Protein AF-A0A0F8WQ75-F1 (afdb_monomer)

Radius of gyration: 27.48 Å; Cα contacts (8 Å, |Δi|>4): 499; chains: 1; bounding box: 71×47×90 Å

pLDDT: mean 86.07, std 11.96, range [38.03, 98.44]

Secondary structure (DSSP, 8-state):
---EEE---HHHHHHHHHTT---EEE--HHHHHHHHHHHHTTT----HHHHHHHHHHHH-TTS-EEEE----SHHHHHHHHHHHHHHHHHHHS-EEEEEE--S--SS-GGGTTHHHHHHHHHHHTT--EEEEEE-SHHHHHHHHHTT-SEEEEBHHHHHHHHHHHTT----TT----HHHHHHHHHHHHHHHHHHHTTS-HHHHHH-HHHHHHHTTT-BTTB-SHHHHHHHHHHHHHHTT--PEE--BS--SHHHHHHT--GGGT-HHHHHHHHHHHHHHHT-TTSHHHHHHHHHHHHHHHTT-HHHHHHHHHHHHHHHHHHHHHHHHHTSSPPPGGGTT-

Foldseek 3Di:
DADEAEALALVVLLVVVVVVRHQEYEYEPVRLVVNCVVCVVVVDPDDSLNSLLSSLVSQAARRAYEYEDDDQAQVRLLVRLCCCCVSRCVSHVHYAYEFEQQCDDPPDNVSRRSSLVNLLVCLVVVRAYAYDPAAALVSLVSSLVSRHQAYEHQFLVLVVVLCVVVVHDDDSQDDDPLVVQLVVLVVQLVVVCVVCVPPDVVCCVVDPVSVCSCCGCHDVNHNGSLSRVVSNVVVCVVVVRNHYYDHPNDRYCVSLLLLFACLVVCVPCLVVVVLVLCQCLQPPPHPNVVVLVVVLVVCVVVVNNVVSVVSVVVSVVSVVVVVVVCCQPRVDSGGNVNNDD

Sequence (341 aa):
MKVFIDTAKLDEIKEACSWGIVDGVTTNPSLIKKAVNALKAKSENIEMETYIKQICETLGEGKPVSLEVISLTRGKMIEEAEILYHKFNKIAGNVVIKIPINTYNGEDTTSDYDGLKVISELGRKDIPVNVTLIMSSEQALLAAKAGAKYASPFAGRIDDYIRKNLDIKFEKQDYFDFCLMEAIGEQRFYERIEDASHKPPQSVYLDQEIKKCIDFAKDKGIGSGVDLIKSIMKIYKNYNMKTEVIAASIRNARQVREMGGLAEKMPLTRATCTVASASIVGIPPFSGFWSKLIMVFAAIQAGFYWVAAVIVGVSVCTLIMYLKAQRYIFLGELPENLKDV

InterPro domains:
  IPR001585 Transaldolase/Fructose-6-phosphate aldolase [PF00923] (3-167)
  IPR001585 Transaldolase/Fructose-6-phosphate aldolase [PTHR10683] (3-258)
  IPR001750 NADH:quinone oxidoreductase/Mrp antiporter, transmembrane domain [PF00361] (245-315)
  IPR013785 Aldolase-type TIM barrel [G3DSA:3.20.20.70] (1-277)
  IPR018225 Transaldolase, active site [PS01054] (24-32)

Mean predicted aligned error: 11.89 Å

Structure (mmCIF, N/CA/C/O backbone):
data_AF-A0A0F8WQ75-F1
#
_entry.id   AF-A0A0F8WQ75-F1
#
loop_
_atom_site.group_PDB
_atom_site.id
_atom_site.type_symbol
_atom_site.label_atom_id
_atom_site.label_alt_id
_atom_site.label_comp_id
_atom_site.label_asym_id
_atom_site.label_entity_id
_atom_site.label_seq_id
_atom_site.pdbx_PDB_ins_code
_atom_site.Cartn_x
_atom_site.Cartn_y
_atom_site.Cartn_z
_atom_site.occupancy
_atom_site.B_iso_or_equiv
_atom_site.auth_seq_id
_atom_site.auth_comp_id
_atom_site.auth_asym_id
_atom_site.auth_atom_id
_atom_site.pdbx_PDB_model_num
ATOM 1 N N . MET A 1 1 ? -6.885 -9.840 -6.354 1.00 72.31 1 MET A N 1
ATOM 2 C CA . MET A 1 1 ? -6.610 -8.418 -6.056 1.00 72.31 1 MET A CA 1
ATOM 3 C C . MET A 1 1 ? -7.749 -7.898 -5.197 1.00 72.31 1 MET A C 1
ATOM 5 O O . MET A 1 1 ? -8.879 -8.223 -5.531 1.00 72.31 1 MET A O 1
ATOM 9 N N . LYS A 1 2 ? -7.456 -7.190 -4.097 1.00 85.44 2 LYS A N 1
ATOM 10 C CA . LYS A 1 2 ? -8.472 -6.560 -3.238 1.00 85.44 2 LYS A CA 1
ATOM 11 C C . LYS A 1 2 ? -8.537 -5.060 -3.526 1.00 85.44 2 LYS A C 1
ATOM 13 O O . LYS A 1 2 ? -7.482 -4.453 -3.713 1.00 85.44 2 LYS A O 1
ATOM 18 N N . VAL A 1 3 ? -9.725 -4.467 -3.520 1.00 88.00 3 VAL A N 1
ATOM 19 C CA . VAL A 1 3 ? -9.925 -3.026 -3.726 1.00 88.00 3 VAL A CA 1
ATOM 20 C C . VAL A 1 3 ? -10.441 -2.383 -2.446 1.00 88.00 3 VAL A C 1
ATOM 22 O O . VAL A 1 3 ? -11.497 -2.737 -1.922 1.00 88.00 3 VAL A O 1
ATOM 25 N N . PHE A 1 4 ? -9.685 -1.405 -1.954 1.00 93.38 4 PHE A N 1
ATOM 26 C CA . PHE A 1 4 ? -10.053 -0.590 -0.804 1.00 93.38 4 PHE A CA 1
ATOM 27 C C . PHE A 1 4 ? -10.374 0.825 -1.268 1.00 93.38 4 PHE A C 1
ATOM 29 O O . PHE A 1 4 ? -9.670 1.373 -2.116 1.00 93.38 4 PHE A O 1
ATOM 36 N N . ILE A 1 5 ? -11.403 1.428 -0.681 1.00 93.00 5 ILE A N 1
ATOM 37 C CA . ILE A 1 5 ? -11.719 2.842 -0.902 1.00 93.00 5 ILE A CA 1
ATOM 38 C C . ILE A 1 5 ? -11.235 3.676 0.288 1.00 93.00 5 ILE A C 1
ATOM 40 O O . ILE A 1 5 ? -11.460 3.316 1.445 1.00 93.00 5 ILE A O 1
ATOM 44 N N . ASP A 1 6 ? -10.562 4.793 0.003 1.00 92.12 6 ASP A N 1
ATOM 45 C CA . ASP A 1 6 ? -10.053 5.723 1.018 1.00 92.12 6 ASP A CA 1
ATOM 46 C C . ASP A 1 6 ? -11.023 6.897 1.190 1.00 92.12 6 ASP A C 1
ATOM 48 O O . ASP A 1 6 ? -10.826 7.997 0.672 1.00 92.12 6 ASP A O 1
ATOM 52 N N . THR A 1 7 ? -12.136 6.637 1.871 1.00 92.81 7 THR A N 1
ATOM 53 C CA . THR A 1 7 ? -13.176 7.633 2.143 1.00 92.81 7 THR A CA 1
ATOM 54 C C . THR A 1 7 ? -13.863 7.339 3.470 1.00 92.81 7 THR A C 1
ATOM 56 O O . THR A 1 7 ? -13.847 6.220 3.975 1.00 92.81 7 THR A O 1
ATOM 59 N N . ALA A 1 8 ? -14.485 8.365 4.042 1.00 93.50 8 ALA A N 1
ATOM 60 C CA . ALA A 1 8 ? -15.401 8.213 5.166 1.00 93.50 8 ALA A CA 1
ATOM 61 C C . ALA A 1 8 ? -16.827 8.655 4.812 1.00 93.50 8 ALA A C 1
ATOM 63 O O . ALA A 1 8 ? -17.658 8.720 5.705 1.00 93.50 8 ALA A O 1
ATOM 64 N N . LYS A 1 9 ? -17.130 9.000 3.551 1.00 94.00 9 LYS A N 1
ATOM 65 C CA . LYS A 1 9 ? -18.485 9.420 3.173 1.00 94.00 9 LYS A CA 1
ATOM 66 C C . LYS A 1 9 ? -19.366 8.201 2.925 1.00 94.00 9 LYS A C 1
ATOM 68 O O . LYS A 1 9 ? -19.116 7.443 1.995 1.00 94.00 9 LYS A O 1
ATOM 73 N N . LEU A 1 10 ? -20.425 8.051 3.717 1.00 92.44 10 LEU A N 1
ATOM 74 C CA . LEU A 1 10 ? -21.352 6.920 3.597 1.00 92.44 10 LEU A CA 1
ATOM 75 C C . LEU A 1 10 ? -21.957 6.754 2.200 1.00 92.44 10 LEU A C 1
ATOM 77 O O . LEU A 1 10 ? -22.099 5.620 1.761 1.00 92.44 10 LEU A O 1
ATOM 81 N N . ASP A 1 11 ? -22.290 7.836 1.497 1.00 92.69 11 ASP A N 1
ATOM 82 C CA . ASP A 1 11 ? -22.897 7.736 0.162 1.00 92.69 11 ASP A CA 1
ATOM 83 C C . ASP A 1 11 ? -21.920 7.135 -0.858 1.00 92.69 11 ASP A C 1
ATOM 85 O O . ASP A 1 11 ? -22.279 6.200 -1.567 1.00 92.69 11 ASP A O 1
ATOM 89 N N . GLU A 1 12 ? -20.659 7.585 -0.848 1.00 93.94 12 GLU A N 1
ATOM 90 C CA . GLU A 1 12 ? -19.589 7.026 -1.691 1.00 93.94 12 GLU A CA 1
ATOM 91 C C . GLU A 1 12 ? -19.325 5.558 -1.338 1.00 93.94 12 GLU A C 1
ATOM 93 O O . GLU A 1 12 ? -19.116 4.729 -2.219 1.00 93.94 12 GLU A O 1
ATOM 98 N N . ILE A 1 13 ? -19.365 5.219 -0.045 1.00 94.12 13 ILE A N 1
ATOM 99 C CA . ILE A 1 13 ? -19.186 3.842 0.422 1.00 94.12 13 ILE A CA 1
ATOM 100 C C . ILE A 1 13 ? -20.333 2.956 -0.070 1.00 94.12 13 ILE A C 1
ATOM 102 O O . ILE A 1 13 ? -20.077 1.876 -0.597 1.00 94.12 13 ILE A O 1
ATOM 106 N N . LYS A 1 14 ? -21.589 3.393 0.077 1.00 94.12 14 LYS A N 1
ATOM 107 C CA . LYS A 1 14 ? -22.773 2.651 -0.384 1.00 94.12 14 LYS A CA 1
ATOM 108 C C . LYS A 1 14 ? -22.746 2.450 -1.892 1.00 94.12 14 LYS A C 1
ATOM 110 O O . LYS A 1 14 ? -22.981 1.338 -2.361 1.00 94.12 14 LYS A O 1
ATOM 115 N N . GLU A 1 15 ? -22.429 3.505 -2.635 1.00 94.00 15 GLU A N 1
ATOM 116 C CA . GLU A 1 15 ? -22.305 3.457 -4.087 1.00 94.00 15 GLU A CA 1
ATOM 117 C C . GLU A 1 15 ? -21.211 2.471 -4.505 1.00 94.00 15 GLU A C 1
ATOM 119 O O . GLU A 1 15 ? -21.477 1.537 -5.258 1.00 94.00 15 GLU A O 1
ATOM 124 N N . ALA A 1 16 ? -20.011 2.588 -3.937 1.00 91.69 16 ALA A N 1
ATOM 125 C CA . ALA A 1 16 ? -18.912 1.692 -4.265 1.00 91.69 16 ALA A CA 1
ATOM 126 C C . ALA A 1 16 ? -19.202 0.233 -3.861 1.00 91.69 16 ALA A C 1
ATOM 128 O O . ALA A 1 16 ? -18.868 -0.700 -4.595 1.00 91.69 16 ALA A O 1
ATOM 129 N N . CYS A 1 17 ? -19.889 0.011 -2.734 1.00 90.94 17 CYS A N 1
ATOM 130 C CA . CYS A 1 17 ? -20.357 -1.321 -2.349 1.00 90.94 17 CYS A CA 1
ATOM 131 C C . CYS A 1 17 ? -21.378 -1.884 -3.350 1.00 90.94 17 CYS A C 1
ATOM 133 O O . CYS A 1 17 ? -21.337 -3.084 -3.627 1.00 90.94 17 CYS A O 1
ATOM 135 N N . SER A 1 18 ? -22.242 -1.041 -3.930 1.00 92.88 18 SER A N 1
ATOM 136 C CA . SER A 1 18 ? -23.231 -1.458 -4.936 1.00 92.88 18 SER A CA 1
ATOM 137 C C . SER A 1 18 ? -22.598 -1.973 -6.232 1.00 92.88 18 SER A C 1
ATOM 139 O O . SER A 1 18 ? -23.198 -2.792 -6.924 1.00 92.88 18 SER A O 1
ATOM 141 N N . TRP A 1 19 ? -21.362 -1.561 -6.535 1.00 90.50 19 TRP A N 1
ATOM 142 C CA . TRP A 1 19 ? -20.614 -2.053 -7.695 1.00 90.50 19 TRP A CA 1
ATOM 143 C C . TRP A 1 19 ? -20.085 -3.482 -7.512 1.00 90.50 19 TRP A C 1
ATOM 145 O O . TRP A 1 19 ? -19.645 -4.096 -8.479 1.00 90.50 19 TRP A O 1
ATOM 155 N N . GLY A 1 20 ? -20.091 -4.017 -6.285 1.00 89.25 20 GLY A N 1
ATOM 156 C CA . GLY A 1 20 ? -19.632 -5.379 -5.996 1.00 89.25 20 GLY A CA 1
ATOM 157 C C . GLY A 1 20 ? -18.113 -5.579 -6.062 1.00 89.25 20 GLY A C 1
ATOM 158 O O . GLY A 1 20 ? -17.658 -6.716 -6.013 1.00 89.25 20 GLY A O 1
ATOM 159 N N . ILE A 1 21 ? -17.331 -4.497 -6.155 1.00 86.44 21 ILE A N 1
ATOM 160 C CA . ILE A 1 21 ? -15.864 -4.553 -6.297 1.00 86.44 21 ILE A CA 1
ATOM 161 C C . ILE A 1 21 ? -15.098 -4.184 -5.021 1.00 86.44 21 ILE A C 1
ATOM 163 O O . ILE A 1 21 ? -13.885 -4.336 -4.988 1.00 86.44 21 ILE A O 1
ATOM 167 N N . VAL A 1 22 ? -15.772 -3.654 -3.995 1.00 92.12 22 VAL A N 1
ATOM 168 C CA . VAL A 1 22 ? -15.121 -3.160 -2.770 1.00 92.12 22 VAL A CA 1
ATOM 169 C C . VAL A 1 22 ? -14.930 -4.282 -1.757 1.00 92.12 22 VAL A C 1
ATOM 171 O O . VAL A 1 22 ? -15.906 -4.904 -1.322 1.00 92.12 22 VAL A O 1
ATOM 174 N N . ASP A 1 23 ? -13.684 -4.452 -1.320 1.00 94.88 23 ASP A N 1
ATOM 175 C CA . ASP A 1 23 ? -13.252 -5.422 -0.312 1.00 94.88 23 ASP A CA 1
ATOM 176 C C . ASP A 1 23 ? -13.010 -4.791 1.063 1.00 94.88 23 ASP A C 1
ATOM 178 O O . ASP A 1 23 ? -12.963 -5.501 2.062 1.00 94.88 23 ASP A O 1
ATOM 182 N N . GLY A 1 24 ? -12.864 -3.468 1.147 1.00 96.00 24 GLY A N 1
ATOM 183 C CA . GLY A 1 24 ? -12.654 -2.780 2.417 1.00 96.00 24 GLY A CA 1
ATOM 184 C C . GLY A 1 24 ? -12.643 -1.260 2.302 1.00 96.00 24 GLY A C 1
ATOM 185 O O . GLY A 1 24 ? -12.660 -0.688 1.213 1.00 96.00 24 GLY A O 1
ATOM 186 N N . VAL A 1 25 ? -12.595 -0.599 3.454 1.00 96.62 25 VAL A N 1
ATOM 187 C CA . VAL A 1 25 ? -12.491 0.859 3.572 1.00 96.62 25 VAL A CA 1
ATOM 188 C C . VAL A 1 25 ? -11.285 1.206 4.426 1.00 96.62 25 VAL A C 1
ATOM 190 O O . VAL A 1 25 ? -11.080 0.647 5.509 1.00 96.62 25 VAL A O 1
ATOM 193 N N . THR A 1 26 ? -10.507 2.182 3.975 1.00 94.94 26 THR A N 1
ATOM 194 C CA . THR A 1 26 ? -9.547 2.871 4.832 1.00 94.94 26 THR A CA 1
ATOM 195 C C . THR A 1 26 ? -10.095 4.232 5.217 1.00 94.94 26 THR A C 1
ATOM 197 O O . THR A 1 26 ? -10.550 4.999 4.375 1.00 94.94 26 THR A O 1
ATOM 200 N N . THR A 1 27 ? -10.061 4.540 6.512 1.00 93.50 27 THR A N 1
ATOM 201 C CA . THR A 1 27 ? -10.415 5.870 7.008 1.00 93.50 27 THR A CA 1
ATOM 202 C C . THR A 1 27 ? -9.207 6.535 7.656 1.00 93.50 27 THR A C 1
ATOM 204 O O . THR A 1 27 ? -8.147 5.931 7.860 1.00 93.50 27 THR A O 1
ATOM 207 N N . ASN A 1 28 ? -9.376 7.815 7.966 1.00 91.06 28 ASN A N 1
ATOM 208 C CA . ASN A 1 28 ? -8.526 8.555 8.882 1.00 91.06 28 ASN A CA 1
ATOM 209 C C . ASN A 1 28 ? -9.398 9.579 9.640 1.00 91.06 28 ASN A C 1
ATOM 211 O O . ASN A 1 28 ? -10.511 9.892 9.189 1.00 91.06 28 ASN A O 1
ATOM 215 N N . PRO A 1 29 ? -8.916 10.148 10.760 1.00 89.56 29 PRO A N 1
ATOM 216 C CA . PRO A 1 29 ? -9.723 11.027 11.605 1.00 89.56 29 PRO A CA 1
ATOM 217 C C . PRO A 1 29 ? -10.200 12.281 10.862 1.00 89.56 29 PRO A C 1
ATOM 219 O O . PRO A 1 29 ? -11.299 12.782 11.100 1.00 89.56 29 PRO A O 1
ATOM 222 N N . SER A 1 30 ? -9.403 12.768 9.904 1.00 89.94 30 SER A N 1
ATOM 223 C CA . SER A 1 30 ? -9.740 13.944 9.098 1.00 89.94 30 SER A CA 1
ATOM 224 C C . SER A 1 30 ? -10.902 13.683 8.138 1.00 89.94 30 SER A C 1
ATOM 226 O O . SER A 1 30 ? -11.766 14.548 7.988 1.00 89.94 30 SER A O 1
ATOM 228 N N . LEU A 1 31 ? -10.949 12.513 7.494 1.00 92.31 31 LEU A N 1
ATOM 229 C CA . LEU A 1 31 ? -12.045 12.124 6.605 1.00 92.31 31 LEU A CA 1
ATOM 230 C C . LEU A 1 31 ? -13.347 11.959 7.390 1.00 92.31 31 LEU A C 1
ATOM 232 O O . LEU A 1 31 ? -14.362 12.530 6.992 1.00 92.31 31 LEU A O 1
ATOM 236 N N . ILE A 1 32 ? -13.303 11.264 8.533 1.00 91.88 32 ILE A N 1
ATOM 237 C CA . ILE A 1 32 ? -14.479 11.063 9.394 1.00 91.88 32 ILE A CA 1
ATOM 238 C C . ILE A 1 32 ? -15.014 12.415 9.875 1.00 91.88 32 ILE A C 1
ATOM 240 O O . ILE A 1 32 ? -16.200 12.704 9.726 1.00 91.88 32 ILE A O 1
ATOM 244 N N . LYS A 1 33 ? -14.137 13.293 10.381 1.0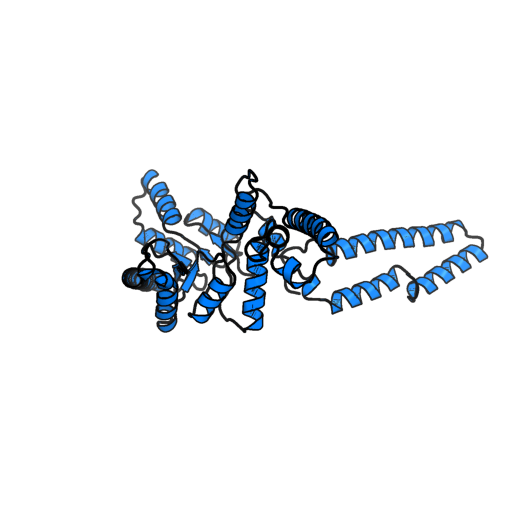0 91.62 33 LYS A N 1
ATOM 245 C CA . LYS A 1 33 ? -14.527 14.634 10.838 1.00 91.62 33 LYS A CA 1
ATOM 246 C C . LYS A 1 33 ? -15.160 15.465 9.720 1.00 91.62 33 LYS A C 1
ATOM 248 O O . LYS A 1 33 ? -16.169 16.126 9.953 1.00 91.62 33 LYS A O 1
ATOM 253 N N . LYS A 1 34 ? -14.599 15.430 8.505 1.00 91.75 34 LYS A N 1
ATOM 254 C CA . LYS A 1 34 ? -15.173 16.126 7.339 1.00 91.75 34 LYS A CA 1
ATOM 255 C C . LYS A 1 34 ? -16.559 15.593 6.981 1.00 91.75 34 LYS A C 1
ATOM 257 O O . LYS A 1 34 ? -17.451 16.394 6.720 1.00 91.75 34 LYS A O 1
ATOM 262 N N . ALA A 1 35 ? -16.738 14.275 6.992 1.00 89.88 35 ALA A N 1
ATOM 263 C CA . ALA A 1 35 ? -18.009 13.643 6.664 1.00 89.88 35 ALA A CA 1
ATOM 264 C C . ALA A 1 35 ? -19.103 13.983 7.694 1.00 89.88 35 ALA A C 1
ATOM 266 O O . ALA A 1 35 ? -20.174 14.450 7.316 1.00 89.88 35 ALA A O 1
ATOM 267 N N . VAL A 1 36 ? -18.798 13.873 8.992 1.00 89.19 36 VAL A N 1
ATOM 268 C CA . VAL A 1 36 ? -19.728 14.234 10.079 1.00 89.19 36 VAL A CA 1
ATOM 269 C C . VAL A 1 36 ? -20.098 15.719 10.031 1.00 89.19 36 VAL A C 1
ATOM 271 O O . VAL A 1 36 ? -21.272 16.069 10.139 1.00 89.19 36 VAL A O 1
ATOM 274 N N . ASN A 1 37 ? -19.125 16.611 9.818 1.00 88.94 37 ASN A N 1
ATOM 275 C CA . ASN A 1 37 ? -19.391 18.049 9.735 1.00 88.94 37 ASN A CA 1
ATOM 276 C C . ASN A 1 37 ? -20.293 18.414 8.546 1.00 88.94 37 ASN A C 1
ATOM 278 O O . ASN A 1 37 ? -21.138 19.298 8.675 1.00 88.94 37 ASN A O 1
ATOM 282 N N . ALA A 1 38 ? -20.138 17.734 7.406 1.00 87.69 38 ALA A N 1
ATOM 283 C CA . ALA A 1 38 ? -20.988 17.950 6.238 1.00 87.69 38 ALA A CA 1
ATOM 284 C C . ALA A 1 38 ? -22.454 17.556 6.497 1.00 87.69 38 ALA A C 1
ATOM 286 O O . ALA A 1 38 ? -23.354 18.207 5.971 1.00 87.69 38 ALA A O 1
ATOM 287 N N . LEU A 1 39 ? -22.698 16.539 7.329 1.00 85.50 39 LEU A N 1
ATOM 288 C CA . LEU A 1 39 ? -24.048 16.129 7.735 1.00 85.50 39 LEU A CA 1
ATOM 289 C C . LEU A 1 39 ? -24.645 17.077 8.781 1.00 85.50 39 LEU A C 1
ATOM 291 O O . LEU A 1 39 ? -25.784 17.516 8.632 1.00 85.50 39 LEU A O 1
ATOM 295 N N . LYS A 1 40 ? -23.847 17.517 9.765 1.00 84.88 40 LYS A N 1
ATOM 296 C CA . LYS A 1 40 ? -24.276 18.540 10.738 1.00 84.88 40 LYS A CA 1
ATOM 297 C C . LYS A 1 40 ? -24.686 19.852 10.063 1.00 84.88 40 LYS A C 1
ATOM 299 O O . LYS A 1 40 ? -25.655 20.480 10.483 1.00 84.88 40 LYS A O 1
ATOM 304 N N . ALA A 1 41 ? -24.007 20.238 8.980 1.00 82.25 41 ALA A N 1
ATOM 305 C CA . ALA A 1 41 ? -24.367 21.409 8.176 1.00 82.25 41 ALA A CA 1
ATOM 306 C C . ALA A 1 41 ? -25.716 21.267 7.440 1.00 82.25 41 ALA A C 1
ATOM 308 O O . ALA A 1 41 ? -26.334 22.275 7.111 1.00 82.25 41 ALA A O 1
ATOM 309 N N . LYS A 1 42 ? -26.190 20.036 7.210 1.00 82.19 42 LYS A N 1
ATOM 310 C CA . LYS A 1 42 ? -27.506 19.725 6.627 1.00 82.19 42 LYS A CA 1
ATOM 311 C C . LYS A 1 42 ? -28.599 19.507 7.689 1.00 82.19 42 LYS A C 1
ATOM 313 O O . LYS A 1 42 ? -29.643 18.947 7.379 1.00 82.19 42 LYS A O 1
ATOM 318 N N . SER A 1 43 ? -28.360 19.941 8.931 1.00 72.69 43 SER A N 1
ATOM 319 C CA . SER A 1 43 ? -29.252 19.759 10.090 1.00 72.69 43 SER A CA 1
ATOM 320 C C . SER A 1 43 ? -29.429 18.309 10.566 1.00 72.69 43 SER A C 1
ATOM 322 O O . SER A 1 43 ? -30.334 18.027 11.349 1.00 72.69 43 SER A O 1
ATOM 324 N N . GLU A 1 44 ? -28.533 17.397 10.184 1.00 73.12 44 GLU A N 1
ATOM 325 C CA . GLU A 1 44 ? -28.476 16.052 10.761 1.00 73.12 44 GLU A CA 1
ATOM 326 C C . GLU A 1 44 ? -27.555 16.056 11.988 1.00 73.12 44 GLU A C 1
ATOM 328 O O . GLU A 1 44 ? -26.330 16.161 11.875 1.00 73.12 44 GLU A O 1
ATOM 333 N N . ASN A 1 45 ? -28.125 15.951 13.192 1.00 76.56 45 ASN A N 1
ATOM 334 C CA . ASN A 1 45 ? -27.328 15.854 14.414 1.00 76.56 45 ASN A CA 1
ATOM 335 C C . ASN A 1 45 ? -26.811 14.420 14.607 1.00 76.56 45 ASN A C 1
ATOM 337 O O . ASN A 1 45 ? -27.399 13.632 15.346 1.00 76.56 45 ASN A O 1
ATOM 341 N N . ILE A 1 46 ? -25.732 14.074 13.901 1.00 84.12 46 ILE A N 1
ATOM 342 C CA . ILE A 1 46 ? -25.099 12.757 13.999 1.00 84.12 46 ILE A CA 1
ATOM 343 C C . ILE A 1 46 ? -23.811 12.803 14.823 1.00 84.12 46 ILE A C 1
ATOM 345 O O . ILE A 1 46 ? -22.916 13.625 14.599 1.00 84.12 46 ILE A O 1
ATOM 349 N N . GLU A 1 47 ? -23.715 11.891 15.785 1.00 88.56 47 GLU A N 1
ATOM 350 C CA . GLU A 1 47 ? -22.515 11.692 16.590 1.00 88.56 47 GLU A CA 1
ATOM 351 C C . GLU A 1 47 ? -21.490 10.822 15.857 1.00 88.56 47 GLU A C 1
ATOM 353 O O . GLU A 1 47 ? -21.839 9.892 15.126 1.00 88.56 47 GLU A O 1
ATOM 358 N N . MET A 1 48 ? -20.202 11.103 16.079 1.00 87.50 48 MET A N 1
ATOM 359 C CA . MET A 1 48 ? -19.100 10.414 15.390 1.00 87.50 48 MET A CA 1
ATOM 360 C C . MET A 1 48 ? -19.118 8.902 15.637 1.00 87.50 48 MET A C 1
ATOM 362 O O . MET A 1 48 ? -18.843 8.120 14.733 1.00 87.50 48 MET A O 1
ATOM 366 N N . GLU A 1 49 ? -19.483 8.485 16.848 1.00 91.25 49 GLU A N 1
ATOM 367 C CA . GLU A 1 49 ? -19.629 7.072 17.186 1.00 91.25 49 GLU A CA 1
ATOM 368 C C . GLU A 1 49 ? -20.702 6.385 16.335 1.00 91.25 49 GLU A C 1
ATOM 370 O O . GLU A 1 49 ? -20.450 5.321 15.773 1.00 91.25 49 GLU A O 1
ATOM 375 N N . THR A 1 50 ? -21.889 6.984 16.233 1.00 91.56 50 THR A N 1
ATOM 376 C CA . THR A 1 50 ? -22.987 6.454 15.416 1.00 91.56 50 THR A CA 1
ATOM 377 C C . THR A 1 50 ? -22.571 6.373 13.952 1.00 91.56 50 THR A C 1
ATOM 379 O O . THR A 1 50 ? -22.855 5.385 13.283 1.00 91.56 50 THR A O 1
ATOM 382 N N . TYR A 1 51 ? -21.822 7.368 13.480 1.00 92.94 51 TYR A N 1
ATOM 383 C CA . TYR A 1 51 ? -21.321 7.401 12.113 1.00 92.94 51 TYR A CA 1
ATOM 384 C C . TYR A 1 51 ? -20.341 6.261 11.801 1.00 92.94 51 TYR A C 1
ATOM 386 O O . TYR A 1 51 ? -20.454 5.604 10.770 1.00 92.94 51 TYR A O 1
ATOM 394 N N . ILE A 1 52 ? -19.402 5.972 12.710 1.00 94.12 52 ILE A N 1
ATOM 395 C CA . ILE A 1 52 ? -18.462 4.853 12.541 1.00 94.12 52 ILE A CA 1
ATOM 396 C C . ILE A 1 52 ? -19.212 3.514 12.522 1.00 94.12 52 ILE A C 1
ATOM 398 O O . ILE A 1 52 ? -18.908 2.667 11.684 1.00 94.12 52 ILE A O 1
ATOM 402 N N . LYS A 1 53 ? -20.226 3.336 13.384 1.00 95.25 53 LYS A N 1
ATOM 403 C CA . LYS A 1 53 ? -21.076 2.130 13.365 1.00 95.25 53 LYS A CA 1
ATOM 404 C C . LYS A 1 53 ? -21.751 1.952 12.007 1.00 95.25 53 LYS A C 1
ATOM 406 O O . LYS A 1 53 ? -21.653 0.874 11.435 1.00 95.25 53 LYS A O 1
ATOM 411 N N . GLN A 1 54 ? -22.324 3.020 11.450 1.00 94.62 54 GLN A N 1
ATOM 412 C CA . GLN A 1 54 ? -22.939 2.983 10.121 1.00 94.62 54 GLN A CA 1
ATOM 413 C C . GLN A 1 54 ? -21.942 2.601 9.022 1.00 94.62 54 GLN A C 1
ATOM 415 O O . GLN A 1 54 ? -22.311 1.862 8.113 1.00 94.62 54 GLN A O 1
ATOM 420 N N . ILE A 1 55 ? -20.687 3.065 9.086 1.00 95.12 55 ILE A N 1
ATOM 421 C CA . ILE A 1 55 ? -19.643 2.655 8.130 1.00 95.12 55 ILE A CA 1
ATOM 422 C C . ILE A 1 55 ? -19.388 1.145 8.240 1.00 95.12 55 ILE A C 1
ATOM 424 O O . ILE A 1 55 ? -19.393 0.450 7.224 1.00 95.12 55 ILE A O 1
ATOM 428 N N . CYS A 1 56 ? -19.206 0.634 9.462 1.00 96.06 56 CYS A N 1
ATOM 429 C CA . CYS A 1 56 ? -18.997 -0.793 9.715 1.00 96.06 56 CYS A CA 1
ATOM 430 C C . CYS A 1 56 ? -20.173 -1.653 9.231 1.00 96.06 56 CYS A C 1
ATOM 432 O O . CYS A 1 56 ? -19.941 -2.660 8.564 1.00 96.06 56 CYS A O 1
ATOM 434 N N . GLU A 1 57 ? -21.411 -1.241 9.520 1.00 95.38 57 GLU A N 1
ATOM 435 C CA . GLU A 1 57 ? -22.642 -1.919 9.087 1.00 95.38 57 GLU A CA 1
ATOM 436 C C . GLU A 1 57 ? -22.804 -1.894 7.568 1.00 95.38 57 GLU A C 1
ATOM 438 O O . GLU A 1 57 ? -23.147 -2.908 6.969 1.00 95.38 57 GLU A O 1
ATOM 443 N N . THR A 1 58 ? -22.520 -0.751 6.936 1.00 94.19 58 THR A N 1
ATOM 444 C CA . THR A 1 58 ? -22.651 -0.586 5.481 1.00 94.19 58 THR A CA 1
ATOM 445 C C . THR A 1 58 ? -21.714 -1.527 4.727 1.00 94.19 58 THR A C 1
ATOM 447 O O . THR A 1 58 ? -22.093 -2.053 3.682 1.00 94.19 58 THR A O 1
ATOM 450 N N . LEU A 1 59 ? -20.497 -1.749 5.238 1.00 92.69 59 LEU A N 1
ATOM 451 C CA . LEU A 1 59 ? -19.556 -2.687 4.623 1.00 92.69 59 LEU A CA 1
ATOM 452 C C . LEU A 1 59 ? -19.949 -4.147 4.844 1.00 92.69 59 LEU A C 1
ATOM 454 O O . LEU A 1 59 ? -19.742 -4.974 3.955 1.00 92.69 59 LEU A O 1
ATOM 458 N N . GLY A 1 60 ? -20.504 -4.448 6.016 1.00 89.00 60 GLY A N 1
ATOM 459 C CA . GLY A 1 60 ? -20.852 -5.802 6.419 1.00 89.00 60 GLY A CA 1
ATOM 460 C C . GLY A 1 60 ? -19.643 -6.657 6.807 1.00 89.00 60 GLY A C 1
ATOM 461 O O . GLY A 1 60 ? -18.483 -6.226 6.792 1.00 89.00 60 GLY A O 1
ATOM 462 N N . GLU A 1 61 ? -19.939 -7.893 7.200 1.00 88.75 61 GLU A N 1
ATOM 463 C CA . GLU A 1 61 ? -18.941 -8.852 7.668 1.00 88.75 61 GLU A CA 1
ATOM 464 C C . GLU A 1 61 ? -17.912 -9.200 6.581 1.00 88.75 61 GLU A C 1
ATOM 466 O O . GLU A 1 61 ? -18.188 -9.182 5.381 1.00 88.75 61 GLU A O 1
ATOM 471 N N . GLY A 1 62 ? -16.686 -9.511 7.006 1.00 88.06 62 GLY A N 1
ATOM 472 C CA . GLY A 1 62 ? -15.597 -9.921 6.112 1.00 88.06 62 GLY A CA 1
ATOM 473 C C . GLY A 1 62 ? -14.894 -8.786 5.356 1.00 88.06 62 GLY A C 1
ATOM 474 O O . GLY A 1 62 ? -13.789 -9.008 4.859 1.00 88.06 62 GLY A O 1
ATOM 475 N N . LYS A 1 63 ? -15.459 -7.569 5.323 1.00 94.31 63 LYS A N 1
ATOM 476 C CA . LYS A 1 63 ? -14.867 -6.404 4.642 1.00 94.31 63 LYS A CA 1
ATOM 477 C C . LYS A 1 63 ? -14.207 -5.428 5.621 1.00 94.31 63 LYS A C 1
ATOM 479 O O . LYS A 1 63 ? -14.920 -4.668 6.274 1.00 94.31 63 LYS A O 1
ATOM 484 N N . PRO A 1 64 ? -12.869 -5.420 5.765 1.00 96.94 64 PRO A N 1
ATOM 485 C CA . PRO A 1 64 ? -12.175 -4.612 6.767 1.00 96.94 64 PRO A CA 1
ATOM 486 C C . PRO A 1 64 ? -12.446 -3.099 6.681 1.00 96.94 64 PRO A C 1
ATOM 488 O O . PRO A 1 64 ? -12.302 -2.491 5.620 1.00 96.94 64 PRO A O 1
ATOM 491 N N . VAL A 1 65 ? -12.707 -2.482 7.835 1.00 97.62 65 VAL A N 1
ATOM 492 C CA . VAL A 1 65 ? -12.740 -1.030 8.058 1.00 97.62 65 VAL A CA 1
ATOM 493 C C . VAL A 1 65 ? -11.519 -0.637 8.885 1.00 97.62 65 VAL A C 1
ATOM 495 O O . VAL A 1 65 ? -11.415 -0.986 10.062 1.00 97.62 65 VAL A O 1
ATOM 498 N N . SER A 1 66 ? -10.582 0.096 8.280 1.00 97.62 66 SER A N 1
ATOM 499 C CA . SER A 1 66 ? -9.407 0.598 9.000 1.00 97.62 66 SER A CA 1
ATOM 500 C C . SER A 1 66 ? -9.737 1.886 9.759 1.00 97.62 66 SER A C 1
ATOM 502 O O . SER A 1 66 ? -10.054 2.897 9.123 1.00 97.62 66 SER A O 1
ATOM 504 N N . LEU A 1 67 ? -9.622 1.864 11.091 1.00 97.00 67 LEU A N 1
ATOM 505 C CA . LEU A 1 67 ? -9.824 3.012 11.987 1.00 97.00 67 LEU A CA 1
ATOM 506 C C . LEU A 1 67 ? -8.497 3.424 12.627 1.00 97.00 67 LEU A C 1
ATOM 508 O O . LEU A 1 67 ? -7.818 2.592 13.220 1.00 97.00 67 LEU A O 1
ATOM 512 N N . GLU A 1 68 ? -8.122 4.693 12.502 1.00 95.62 68 GLU A N 1
ATOM 513 C CA . GLU A 1 68 ? -6.796 5.187 12.894 1.00 95.62 68 GLU A CA 1
ATOM 514 C C . GLU A 1 68 ? -6.787 5.797 14.298 1.00 95.62 68 GLU A C 1
ATOM 516 O O . GLU A 1 68 ? -7.689 6.562 14.649 1.00 95.62 68 GLU A O 1
ATOM 521 N N . VAL A 1 69 ? -5.748 5.473 15.072 1.00 94.69 69 VAL A N 1
ATOM 522 C CA . VAL A 1 69 ? -5.447 6.137 16.350 1.00 94.69 69 VAL A CA 1
ATOM 523 C C . VAL A 1 69 ? -4.952 7.565 16.109 1.00 94.69 69 VAL A C 1
ATOM 525 O O . VAL A 1 69 ? -4.463 7.894 15.029 1.00 94.69 69 VAL A O 1
ATOM 528 N N . ILE A 1 70 ? -5.090 8.433 17.107 1.00 90.44 70 ILE A N 1
ATOM 529 C CA . ILE A 1 70 ? -4.710 9.851 17.011 1.00 90.44 70 ILE A CA 1
ATOM 530 C C . ILE A 1 70 ? -3.407 10.107 17.772 1.00 90.44 70 ILE A C 1
ATOM 532 O O . ILE A 1 70 ? -2.591 10.928 17.350 1.00 90.44 70 ILE A O 1
ATOM 536 N N . SER A 1 71 ? -3.209 9.418 18.895 1.00 89.56 71 SER A N 1
ATOM 537 C CA . SER A 1 71 ? -2.019 9.577 19.725 1.00 89.56 71 SER A CA 1
ATOM 538 C C . SER A 1 71 ? -0.753 9.016 19.069 1.00 89.56 71 SER A C 1
ATOM 540 O O . SER A 1 71 ? -0.802 8.119 18.234 1.00 89.56 71 SER A O 1
ATOM 542 N N . LEU A 1 72 ? 0.405 9.529 19.500 1.00 84.62 72 LEU A N 1
ATOM 543 C CA . LEU A 1 72 ? 1.730 9.112 19.011 1.00 84.62 72 LEU A CA 1
ATOM 544 C C . LEU A 1 72 ? 2.586 8.412 20.075 1.00 84.62 72 LEU A C 1
ATOM 546 O O . LEU A 1 72 ? 3.684 7.958 19.768 1.00 84.62 72 LEU A O 1
ATOM 550 N N . THR A 1 73 ? 2.098 8.311 21.313 1.00 87.56 73 THR A N 1
ATOM 551 C CA . THR A 1 73 ? 2.799 7.636 22.413 1.00 87.56 73 THR A CA 1
ATOM 552 C C . THR A 1 73 ? 2.216 6.252 22.655 1.00 87.56 73 THR A C 1
ATOM 554 O O . THR A 1 73 ? 1.001 6.058 22.573 1.00 87.56 73 THR A O 1
ATOM 557 N N . ARG A 1 74 ? 3.072 5.281 22.997 1.00 90.00 74 ARG A N 1
ATOM 558 C CA . ARG A 1 74 ? 2.689 3.867 23.144 1.00 90.00 74 ARG A CA 1
ATOM 559 C C . ARG A 1 74 ? 1.448 3.656 24.011 1.00 90.00 74 ARG A C 1
ATOM 561 O O . ARG A 1 74 ? 0.514 2.995 23.571 1.00 90.00 74 ARG A O 1
ATOM 568 N N . GLY A 1 75 ? 1.444 4.196 25.232 1.00 90.06 75 GLY A N 1
ATOM 569 C CA . GLY A 1 75 ? 0.364 3.956 26.197 1.00 90.06 75 GLY A CA 1
ATOM 570 C C . GLY A 1 75 ? -0.996 4.427 25.681 1.00 90.06 75 GLY A C 1
ATOM 571 O O . GLY A 1 75 ? -1.957 3.664 25.693 1.00 90.06 75 GLY A O 1
ATOM 572 N N . LYS A 1 76 ? -1.046 5.648 25.136 1.00 92.56 76 LYS A N 1
ATOM 573 C CA . LYS A 1 76 ? -2.280 6.220 24.589 1.00 92.56 76 LYS A CA 1
ATOM 574 C C . LYS A 1 76 ? -2.727 5.520 23.308 1.00 92.56 76 LYS A C 1
ATOM 576 O O . LYS A 1 76 ? -3.916 5.306 23.125 1.00 92.56 76 LYS A O 1
ATOM 581 N N . MET A 1 77 ? -1.792 5.127 22.438 1.00 94.44 77 MET A N 1
ATOM 582 C CA . MET A 1 77 ? -2.125 4.371 21.227 1.00 94.44 77 MET A CA 1
ATOM 583 C C . MET A 1 77 ? -2.775 3.021 21.547 1.00 94.44 77 MET A C 1
ATOM 585 O O . MET A 1 77 ? -3.714 2.639 20.858 1.00 94.44 77 MET A O 1
ATOM 589 N N . ILE A 1 78 ? -2.303 2.304 22.574 1.00 96.12 78 ILE A N 1
ATOM 590 C CA . ILE A 1 78 ? -2.905 1.026 22.994 1.00 96.12 78 ILE A CA 1
ATOM 591 C C . ILE A 1 78 ? -4.312 1.253 23.541 1.00 96.12 78 ILE A C 1
ATOM 593 O O . ILE A 1 78 ? -5.237 0.565 23.121 1.00 96.12 78 ILE A O 1
ATOM 597 N N . GLU A 1 79 ? -4.479 2.238 24.425 1.00 96.88 79 GLU A N 1
ATOM 598 C CA . GLU A 1 79 ? -5.784 2.589 24.991 1.00 96.88 79 GLU A CA 1
ATOM 599 C C . GLU A 1 79 ? -6.790 2.956 23.887 1.00 96.88 79 GLU A C 1
ATOM 601 O O . GLU A 1 79 ? -7.878 2.385 23.813 1.00 96.88 79 GLU A O 1
ATOM 606 N N . GLU A 1 80 ? -6.409 3.849 22.969 1.00 96.19 80 GLU A N 1
ATOM 607 C CA . GLU A 1 80 ? -7.240 4.236 21.826 1.00 96.19 80 GLU A CA 1
ATOM 608 C C . GLU A 1 80 ? -7.561 3.039 20.921 1.00 96.19 80 GLU A C 1
ATOM 610 O O . GLU A 1 80 ? -8.715 2.857 20.529 1.00 96.19 80 GLU A O 1
ATOM 615 N N . ALA A 1 81 ? -6.567 2.202 20.607 1.00 97.25 81 ALA A N 1
ATOM 616 C CA . ALA A 1 81 ? -6.736 1.017 19.771 1.00 97.25 81 ALA A CA 1
ATOM 617 C C . ALA A 1 81 ? -7.739 0.022 20.368 1.00 97.25 81 ALA A C 1
ATOM 619 O O . ALA A 1 81 ? -8.630 -0.449 19.660 1.00 97.25 81 ALA A O 1
ATOM 620 N N . GLU A 1 82 ? -7.620 -0.281 21.662 1.00 97.06 82 GLU A N 1
ATOM 621 C CA . GLU A 1 82 ? -8.519 -1.198 22.367 1.00 97.06 82 GLU A CA 1
ATOM 622 C C . GLU A 1 82 ? -9.936 -0.630 22.462 1.00 97.06 82 GLU A C 1
ATOM 624 O O . GLU A 1 82 ? -10.903 -1.347 22.189 1.00 97.06 82 GLU A O 1
ATOM 629 N N . ILE A 1 83 ? -10.076 0.668 22.761 1.00 96.25 83 ILE A N 1
ATOM 630 C CA . ILE A 1 83 ? -11.378 1.345 22.774 1.00 96.25 83 ILE A CA 1
ATOM 631 C C . ILE A 1 83 ? -12.034 1.251 21.396 1.00 96.25 83 ILE A C 1
ATOM 633 O O . ILE A 1 83 ? -13.183 0.820 21.301 1.00 96.25 83 ILE A O 1
ATOM 637 N N . LEU A 1 84 ? -11.328 1.627 20.324 1.00 96.19 84 LEU A N 1
ATOM 638 C CA . LEU A 1 84 ? -11.858 1.564 18.960 1.00 96.19 84 LEU A CA 1
ATOM 639 C C . LEU A 1 84 ? -12.245 0.127 18.587 1.00 96.19 84 LEU A C 1
ATOM 641 O O . LEU A 1 84 ? -13.356 -0.113 18.108 1.00 96.19 84 LEU A O 1
ATOM 645 N N . TYR A 1 85 ? -11.365 -0.839 18.849 1.00 97.62 85 TYR A N 1
ATOM 646 C CA . TYR A 1 85 ? -11.593 -2.233 18.492 1.00 97.62 85 TYR A CA 1
ATOM 647 C C . TYR A 1 85 ? -12.794 -2.817 19.239 1.00 97.62 85 TYR A C 1
ATOM 649 O O . TYR A 1 85 ? -13.762 -3.235 18.611 1.00 97.62 85 TYR A O 1
ATOM 657 N N . HIS A 1 86 ? -12.812 -2.795 20.572 1.00 95.81 86 HIS A N 1
ATOM 658 C CA . HIS A 1 86 ? -13.895 -3.417 21.342 1.00 95.81 86 HIS A CA 1
ATOM 659 C C . HIS A 1 86 ? -15.247 -2.722 21.147 1.00 95.81 86 HIS A C 1
ATOM 661 O O . HIS A 1 86 ? -16.304 -3.358 21.221 1.00 95.81 86 HIS A O 1
ATOM 667 N N . LYS A 1 87 ? -15.235 -1.417 20.867 1.00 95.25 87 LYS A N 1
ATOM 668 C CA . LYS A 1 87 ? -16.455 -0.638 20.665 1.00 95.25 87 LYS A CA 1
ATOM 669 C C . LYS A 1 87 ? -17.098 -0.880 19.305 1.00 95.25 87 LYS A C 1
ATOM 671 O O . LYS A 1 87 ? -18.325 -0.978 19.246 1.00 95.25 87 LYS A O 1
ATOM 676 N N . PHE A 1 88 ? -16.302 -0.979 18.242 1.00 96.00 88 PHE A N 1
ATOM 677 C CA . PHE A 1 88 ? -16.811 -1.046 16.870 1.00 96.00 88 PHE A CA 1
ATOM 678 C C . PHE A 1 88 ? -16.726 -2.446 16.254 1.00 96.00 88 PHE A C 1
ATOM 680 O O . PHE A 1 88 ? -17.550 -2.785 15.411 1.00 96.00 88 PHE A O 1
ATOM 687 N N . ASN A 1 89 ? -15.812 -3.312 16.702 1.00 96.19 89 ASN A N 1
ATOM 688 C CA . ASN A 1 89 ? -15.678 -4.652 16.128 1.00 96.19 89 ASN A CA 1
ATOM 689 C C . ASN A 1 89 ? -16.901 -5.539 16.404 1.00 96.19 89 ASN A C 1
ATOM 691 O O . ASN A 1 89 ? -17.236 -6.389 15.592 1.00 96.19 89 ASN A O 1
ATOM 695 N N . LYS A 1 90 ? -17.632 -5.305 17.500 1.00 94.44 90 LYS A N 1
ATOM 696 C CA . LYS A 1 90 ? -18.886 -6.019 17.811 1.00 94.44 90 LYS A CA 1
ATOM 697 C C . LYS A 1 90 ? -20.045 -5.738 16.844 1.00 94.44 90 LYS A C 1
ATOM 699 O O . LYS A 1 90 ? -21.083 -6.372 16.967 1.00 94.44 90 LYS A O 1
ATOM 704 N N . ILE A 1 91 ? -19.896 -4.757 15.953 1.00 93.12 91 ILE A N 1
ATOM 705 C CA . ILE A 1 91 ? -20.942 -4.342 15.015 1.00 93.12 91 ILE A CA 1
ATOM 706 C C . ILE A 1 91 ? -20.995 -5.285 13.809 1.00 93.12 91 ILE A C 1
ATOM 708 O O . ILE A 1 91 ? -22.057 -5.801 13.489 1.00 93.12 91 ILE A O 1
ATOM 712 N N . ALA A 1 92 ? -19.848 -5.526 13.166 1.00 93.44 92 ALA A N 1
ATOM 713 C CA . ALA A 1 92 ? -19.751 -6.356 11.960 1.00 93.44 92 ALA A CA 1
ATOM 714 C C . ALA A 1 92 ? -18.471 -7.220 11.903 1.00 93.44 92 ALA A C 1
ATOM 716 O O . ALA A 1 92 ? -18.109 -7.734 10.848 1.00 93.44 92 ALA A O 1
ATOM 717 N N . GLY A 1 93 ? -17.722 -7.342 13.006 1.00 95.38 93 GLY A N 1
ATOM 718 C CA . GLY A 1 93 ? -16.507 -8.169 13.082 1.00 95.38 93 GLY A CA 1
ATOM 719 C C . GLY A 1 93 ? -15.383 -7.753 12.127 1.00 95.38 93 GLY A C 1
ATOM 720 O O . GLY A 1 93 ? -14.516 -8.564 11.804 1.00 95.38 93 GLY A O 1
ATOM 721 N N . ASN A 1 94 ? -15.419 -6.519 11.619 1.00 96.31 94 ASN A N 1
ATOM 722 C CA . ASN A 1 94 ? -14.622 -6.081 10.479 1.00 96.31 94 ASN A CA 1
ATOM 723 C C . ASN A 1 94 ? -13.652 -4.934 10.799 1.00 96.31 94 ASN A C 1
ATOM 725 O O . ASN A 1 94 ? -13.075 -4.346 9.888 1.00 96.31 94 ASN A O 1
ATOM 729 N N . VAL A 1 95 ? -13.432 -4.601 12.071 1.00 97.62 95 VAL A N 1
ATOM 730 C CA . VAL A 1 95 ? -12.565 -3.473 12.435 1.00 97.62 95 VAL A CA 1
ATOM 731 C C . VAL A 1 95 ? -11.101 -3.883 12.400 1.00 97.62 95 VAL A C 1
ATOM 733 O O . VAL A 1 95 ? -10.706 -4.917 12.934 1.00 97.62 95 VAL A O 1
ATOM 736 N N . VAL A 1 96 ? -10.282 -3.028 11.794 1.00 98.12 96 VAL A N 1
ATOM 737 C CA . VAL A 1 96 ? -8.826 -3.144 11.762 1.00 98.12 96 VAL A CA 1
ATOM 738 C C . VAL A 1 96 ? -8.242 -1.850 12.307 1.00 98.12 96 VAL A C 1
ATOM 740 O O . VAL A 1 96 ? -8.600 -0.764 11.852 1.00 98.12 96 VAL A O 1
ATOM 743 N N . ILE A 1 97 ? -7.343 -1.938 13.282 1.00 98.25 97 ILE A N 1
ATOM 744 C CA . ILE A 1 97 ? -6.763 -0.739 13.882 1.00 98.25 97 ILE A CA 1
ATOM 745 C C . ILE A 1 97 ? -5.597 -0.261 13.037 1.00 98.25 97 ILE A C 1
ATOM 747 O O . ILE A 1 97 ? -4.654 -1.001 12.766 1.00 98.25 97 ILE A O 1
ATOM 751 N N . LYS A 1 98 ? -5.665 0.991 12.607 1.00 97.56 98 LYS A N 1
ATOM 752 C CA . LYS A 1 98 ? -4.655 1.617 11.778 1.00 97.56 98 LYS A CA 1
ATOM 753 C C . LYS A 1 98 ? -3.653 2.355 12.661 1.00 97.56 98 LYS A C 1
ATOM 755 O O . LYS A 1 98 ? -4.019 3.293 13.364 1.00 97.56 98 LYS A O 1
ATOM 760 N N . ILE A 1 99 ? -2.405 1.898 12.642 1.00 96.69 99 ILE A N 1
ATOM 761 C CA . ILE A 1 99 ? -1.329 2.385 13.514 1.00 96.69 99 ILE A CA 1
ATOM 762 C C . ILE A 1 99 ? -0.208 2.954 12.643 1.00 96.69 99 ILE A C 1
ATOM 764 O O . ILE A 1 99 ? 0.235 2.265 11.719 1.00 96.69 99 ILE A O 1
ATOM 768 N N . PRO A 1 100 ? 0.270 4.185 12.879 1.00 94.12 100 PRO A N 1
ATOM 769 C CA . PRO A 1 100 ? 1.462 4.675 12.199 1.00 94.12 100 PRO A CA 1
ATOM 770 C C . PRO A 1 100 ? 2.681 3.834 12.595 1.00 94.12 100 PRO A C 1
ATOM 772 O O . PRO A 1 100 ? 2.854 3.498 13.765 1.00 94.12 100 PRO A O 1
ATOM 775 N N . ILE A 1 101 ? 3.544 3.495 11.632 1.00 92.06 101 ILE A N 1
ATOM 776 C CA . ILE A 1 101 ? 4.723 2.649 11.892 1.00 92.06 101 ILE A CA 1
ATOM 777 C C . ILE A 1 101 ? 5.650 3.230 12.974 1.00 92.06 101 ILE A C 1
ATOM 779 O O . ILE A 1 101 ? 6.258 2.448 13.700 1.00 92.06 101 ILE A O 1
ATOM 783 N N . ASN A 1 102 ? 5.727 4.570 13.060 1.00 77.50 102 ASN A N 1
ATOM 784 C CA . ASN A 1 102 ? 6.588 5.399 13.915 1.00 77.50 102 ASN A CA 1
ATOM 785 C C . ASN A 1 102 ? 7.872 4.685 14.346 1.00 77.50 102 ASN A C 1
ATOM 787 O O . ASN A 1 102 ? 7.900 4.038 15.394 1.00 77.50 102 ASN A O 1
ATOM 791 N N . THR A 1 103 ? 8.882 4.813 13.471 1.00 62.97 103 THR A N 1
ATOM 792 C CA . THR A 1 103 ? 10.299 4.445 13.668 1.00 62.97 103 THR A CA 1
ATOM 793 C C . THR A 1 103 ? 11.208 5.668 13.894 1.00 62.97 103 THR A C 1
ATOM 795 O O . THR A 1 103 ? 12.400 5.485 14.120 1.00 62.97 103 THR A O 1
ATOM 798 N N . TYR A 1 104 ? 10.674 6.894 13.765 1.00 62.09 104 TYR A N 1
ATOM 799 C CA . TYR A 1 104 ? 11.380 8.160 14.006 1.00 62.09 104 TYR A CA 1
ATOM 800 C C . TYR A 1 104 ? 10.394 9.344 14.044 1.00 62.09 104 TYR A C 1
ATOM 802 O O . TYR A 1 104 ? 9.692 9.565 13.054 1.00 62.09 104 TYR A O 1
ATOM 810 N N . ASN A 1 105 ? 10.357 10.115 15.137 1.00 58.59 105 ASN A N 1
ATOM 811 C CA . ASN A 1 105 ? 9.463 11.278 15.293 1.00 58.59 105 ASN A CA 1
ATOM 812 C C . ASN A 1 105 ? 10.199 12.637 15.292 1.00 58.59 105 ASN A C 1
ATOM 814 O O . ASN A 1 105 ? 9.563 13.675 15.477 1.00 58.59 105 ASN A O 1
ATOM 818 N N . GLY A 1 106 ? 11.517 12.660 15.064 1.00 63.69 106 GLY A N 1
ATOM 819 C CA . GLY A 1 106 ? 12.323 13.883 15.121 1.00 63.69 106 GLY A CA 1
ATOM 820 C C . GLY A 1 106 ? 12.962 14.100 16.495 1.00 63.69 106 GLY A C 1
ATOM 821 O O . GLY A 1 106 ? 13.799 13.310 16.913 1.00 63.69 106 GLY A O 1
ATOM 822 N N . GLU A 1 107 ? 12.625 15.200 17.170 1.00 55.12 107 GLU A N 1
ATOM 823 C CA . GLU A 1 107 ? 13.395 15.768 18.295 1.00 55.12 107 GLU A CA 1
ATOM 824 C C . GLU A 1 107 ? 13.402 14.928 19.592 1.00 55.12 107 GLU A C 1
ATOM 826 O O . GLU A 1 107 ? 14.289 15.113 20.424 1.00 55.12 107 GLU A O 1
ATOM 831 N N . ASP A 1 108 ? 12.473 13.978 19.757 1.00 60.47 108 ASP A N 1
ATOM 832 C CA . ASP A 1 108 ? 12.373 13.110 20.939 1.00 60.47 108 ASP A CA 1
ATOM 833 C C . ASP A 1 108 ? 12.506 11.621 20.577 1.00 60.47 108 ASP A C 1
ATOM 835 O O . ASP A 1 108 ? 11.538 10.939 20.225 1.00 60.47 108 ASP A O 1
ATOM 839 N N . THR A 1 109 ? 13.730 11.111 20.730 1.00 66.19 109 THR A N 1
ATOM 840 C CA . THR A 1 109 ? 14.090 9.718 20.415 1.00 66.19 109 THR A CA 1
ATOM 841 C C . THR A 1 109 ? 13.486 8.681 21.366 1.00 66.19 109 THR A C 1
ATOM 843 O O . THR A 1 109 ? 13.538 7.478 21.097 1.00 66.19 109 THR A O 1
ATOM 846 N N . THR A 1 110 ? 12.877 9.103 22.481 1.00 69.38 110 THR A N 1
ATOM 847 C CA . THR A 1 110 ? 12.302 8.164 23.459 1.00 69.38 110 THR A CA 1
ATOM 848 C C . THR A 1 110 ? 11.070 7.432 22.915 1.00 69.38 110 THR A C 1
ATOM 850 O O . THR A 1 110 ? 10.804 6.289 23.303 1.00 69.38 110 THR A O 1
ATOM 853 N N . SER A 1 111 ? 10.365 8.057 21.966 1.00 72.62 111 SER A N 1
ATOM 854 C CA . SER A 1 111 ? 9.127 7.556 21.353 1.00 72.62 111 SER A CA 1
ATOM 855 C C . SER A 1 111 ? 9.315 6.970 19.950 1.00 72.62 111 SER A C 1
ATOM 857 O O . SER A 1 111 ? 8.348 6.503 19.345 1.00 72.62 111 SER A O 1
ATOM 859 N N . ASP A 1 112 ? 10.553 6.940 19.444 1.00 74.94 112 ASP A N 1
ATOM 860 C CA . ASP A 1 112 ? 10.849 6.638 18.040 1.00 74.94 112 ASP A CA 1
ATOM 861 C C . ASP A 1 112 ? 10.339 5.283 17.580 1.00 74.94 112 ASP A C 1
ATOM 863 O O . ASP A 1 112 ? 10.094 5.142 16.402 1.00 74.94 112 ASP A O 1
ATOM 867 N N . TYR A 1 113 ? 10.148 4.304 18.465 1.00 85.94 113 TYR A N 1
ATOM 868 C CA . TYR A 1 113 ? 9.693 2.954 18.103 1.00 85.94 113 TYR A CA 1
ATOM 869 C C . TYR A 1 113 ? 8.330 2.599 18.691 1.00 85.94 113 TYR A C 1
ATOM 871 O O . TYR A 1 113 ? 7.965 1.421 18.753 1.00 85.94 113 TYR A O 1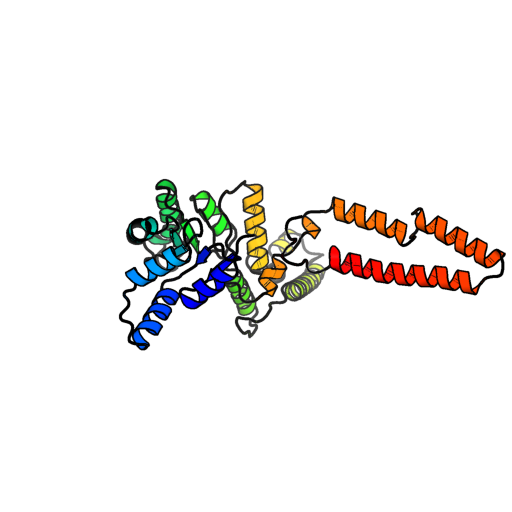
ATOM 879 N N . ASP A 1 114 ? 7.590 3.585 19.191 1.00 90.31 1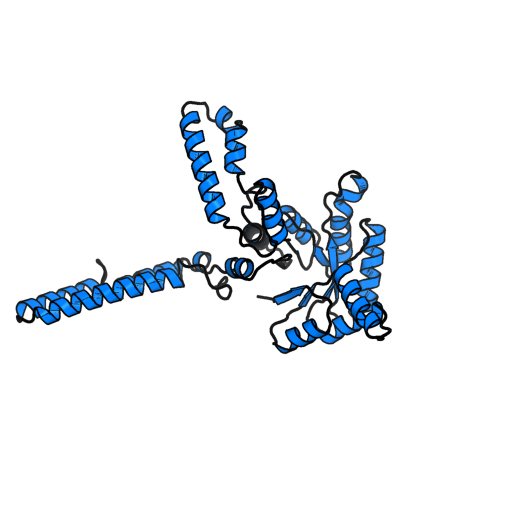14 ASP A N 1
ATOM 880 C CA . ASP A 1 114 ? 6.328 3.325 19.871 1.00 90.31 114 ASP A CA 1
ATOM 881 C C . ASP A 1 114 ? 5.297 2.704 18.931 1.00 90.31 114 ASP A C 1
ATOM 883 O O . ASP A 1 114 ? 4.632 1.756 19.340 1.00 90.31 114 ASP A O 1
ATOM 887 N N . GLY A 1 115 ? 5.237 3.125 17.662 1.00 93.19 115 GLY A N 1
ATOM 888 C CA . GLY A 1 115 ? 4.360 2.503 16.665 1.00 93.19 115 GLY A CA 1
ATOM 889 C C . GLY A 1 115 ? 4.643 1.007 16.527 1.00 93.19 115 GLY A C 1
ATOM 890 O O . GLY A 1 115 ? 3.754 0.178 16.717 1.00 93.19 115 GLY A O 1
ATOM 891 N N . LEU A 1 116 ? 5.910 0.641 16.318 1.00 93.94 116 LEU A N 1
ATOM 892 C CA . LEU A 1 116 ? 6.337 -0.757 16.202 1.00 93.94 116 LEU A CA 1
ATOM 893 C C . LEU A 1 116 ? 6.054 -1.586 17.468 1.00 93.94 116 LEU A C 1
ATOM 895 O O . LEU A 1 116 ? 5.604 -2.731 17.370 1.00 93.94 116 LEU A O 1
ATOM 899 N N . LYS A 1 117 ? 6.276 -1.014 18.660 1.00 94.19 117 LYS A N 1
ATOM 900 C CA . LYS A 1 117 ? 5.950 -1.668 19.941 1.00 94.19 117 LYS A CA 1
ATOM 901 C C . LYS A 1 117 ? 4.446 -1.911 20.075 1.00 94.19 117 LYS A C 1
ATOM 903 O O . LYS A 1 117 ? 4.056 -2.997 20.498 1.00 94.19 117 LYS A O 1
ATOM 908 N N . VAL A 1 118 ? 3.616 -0.936 19.697 1.00 96.00 118 VAL A N 1
ATOM 909 C CA . VAL A 1 118 ? 2.149 -1.053 19.715 1.00 96.00 118 VAL A CA 1
ATOM 910 C C . VAL A 1 118 ? 1.677 -2.119 18.736 1.00 96.00 118 VAL A C 1
ATOM 912 O O . VAL A 1 118 ? 0.887 -2.973 19.123 1.00 96.00 118 VAL A O 1
ATOM 915 N N . ILE A 1 119 ? 2.205 -2.137 17.509 1.00 97.31 119 ILE A N 1
ATOM 916 C CA . ILE A 1 119 ? 1.884 -3.168 16.508 1.00 97.31 119 ILE A CA 1
ATOM 917 C C . ILE A 1 119 ? 2.172 -4.563 17.076 1.00 97.31 119 ILE A C 1
ATOM 919 O O . ILE A 1 119 ? 1.320 -5.446 17.002 1.00 97.31 119 ILE A O 1
ATOM 923 N N . SER A 1 120 ? 3.338 -4.739 17.709 1.00 96.81 120 SER A N 1
ATOM 924 C CA . SER A 1 120 ? 3.713 -6.000 18.353 1.00 96.81 120 SER A CA 1
ATOM 925 C C . SER A 1 120 ? 2.804 -6.387 19.514 1.00 96.81 120 SER A C 1
ATOM 927 O O . SER A 1 120 ? 2.525 -7.568 19.711 1.00 96.81 120 SER A O 1
ATOM 929 N N . GLU A 1 121 ? 2.350 -5.420 20.304 1.00 97.38 121 GLU A N 1
ATOM 930 C CA . GLU A 1 121 ? 1.459 -5.679 21.428 1.00 97.38 121 GLU A CA 1
ATOM 931 C C . GLU A 1 121 ? 0.042 -6.048 20.974 1.00 97.38 121 GLU A C 1
ATOM 933 O O . GLU A 1 121 ? -0.498 -7.053 21.431 1.00 97.38 121 GLU A O 1
ATOM 938 N N . LEU A 1 122 ? -0.528 -5.290 20.036 1.00 97.69 122 LEU A N 1
ATOM 939 C CA . LEU A 1 122 ? -1.850 -5.557 19.469 1.00 97.69 122 LEU A CA 1
ATOM 940 C C . LEU A 1 122 ? -1.877 -6.880 18.694 1.00 97.69 122 LEU A C 1
ATOM 942 O O . LEU A 1 122 ? -2.815 -7.657 18.852 1.00 97.69 122 LEU A O 1
ATOM 946 N N . GLY A 1 123 ? -0.815 -7.186 17.940 1.00 95.44 123 GLY A N 1
ATOM 947 C CA . GLY A 1 123 ? -0.670 -8.464 17.242 1.00 95.44 123 GLY A CA 1
ATOM 948 C C . GLY A 1 123 ? -0.645 -9.669 18.190 1.00 95.44 123 GLY A C 1
ATOM 949 O O . GLY A 1 123 ? -1.223 -10.700 17.871 1.00 95.44 123 GLY A O 1
ATOM 950 N N . ARG A 1 124 ? -0.050 -9.541 19.390 1.00 95.81 124 ARG A N 1
ATOM 951 C CA . ARG A 1 124 ? -0.109 -10.589 20.435 1.00 95.81 124 ARG A CA 1
ATOM 952 C C . ARG A 1 124 ? -1.491 -10.738 21.076 1.00 95.81 124 ARG A C 1
ATOM 954 O O . ARG A 1 124 ? -1.767 -11.784 21.651 1.00 95.81 124 ARG A O 1
ATOM 961 N N . LYS A 1 125 ? -2.323 -9.696 21.016 1.00 96.12 125 LYS A N 1
ATOM 962 C CA . LYS A 1 125 ? -3.711 -9.682 21.508 1.00 96.12 125 LYS A CA 1
ATOM 963 C C . LYS A 1 125 ? -4.717 -10.122 20.431 1.00 96.12 125 LYS A C 1
ATOM 965 O O . LYS A 1 125 ? -5.916 -9.957 20.634 1.00 96.12 125 LYS A O 1
ATOM 970 N N . ASP A 1 126 ? -4.243 -10.620 19.284 1.00 95.38 126 ASP A N 1
ATOM 971 C CA . ASP A 1 126 ? -5.054 -10.955 18.104 1.00 95.38 126 ASP A CA 1
ATOM 972 C C . ASP A 1 126 ? -5.935 -9.790 17.603 1.00 95.38 126 ASP A C 1
ATOM 974 O O . ASP A 1 126 ? -6.968 -9.990 16.959 1.00 95.38 126 ASP A O 1
ATOM 978 N N . ILE A 1 127 ? -5.515 -8.545 17.860 1.00 97.88 127 ILE A N 1
ATOM 979 C CA . ILE A 1 127 ? -6.164 -7.350 17.317 1.00 97.88 127 ILE A CA 1
ATOM 980 C C . ILE A 1 127 ? -5.547 -7.075 15.938 1.00 97.88 127 ILE A C 1
ATOM 982 O O . ILE A 1 127 ? -4.344 -6.817 15.845 1.00 97.88 127 ILE A O 1
ATOM 986 N N . PRO A 1 128 ? -6.327 -7.115 14.841 1.00 98.00 128 PRO A N 1
ATOM 987 C CA . PRO A 1 128 ? -5.795 -6.927 13.499 1.00 98.00 128 PRO A CA 1
ATOM 988 C C . PRO A 1 128 ? -5.317 -5.487 13.294 1.00 98.00 128 PRO A C 1
ATOM 990 O O . PRO A 1 128 ? -6.088 -4.537 13.438 1.00 98.00 128 PRO A O 1
ATOM 993 N N . VAL A 1 129 ? -4.055 -5.338 12.888 1.00 98.44 129 VAL A N 1
ATOM 994 C CA . VAL A 1 129 ? -3.424 -4.030 12.665 1.00 98.44 129 VAL A CA 1
ATOM 995 C C . VAL A 1 129 ? -3.180 -3.763 11.180 1.00 98.44 129 VAL A C 1
ATOM 997 O O . VAL A 1 129 ? -2.635 -4.612 10.473 1.00 98.44 129 VAL A O 1
ATOM 1000 N N . ASN A 1 130 ? -3.541 -2.564 10.722 1.00 98.31 130 ASN A N 1
ATOM 1001 C CA . ASN A 1 130 ? -3.121 -1.984 9.451 1.00 98.31 130 ASN A CA 1
ATOM 1002 C C . ASN A 1 130 ? -2.051 -0.917 9.706 1.00 98.31 130 ASN A C 1
ATOM 1004 O O . ASN A 1 130 ? -2.332 0.157 10.228 1.00 98.31 130 ASN A O 1
ATOM 1008 N N . VAL A 1 131 ? -0.810 -1.193 9.338 1.00 97.81 131 VAL A N 1
ATOM 1009 C CA . VAL A 1 131 ? 0.283 -0.256 9.583 1.00 97.81 131 VAL A CA 1
ATOM 1010 C C . VAL A 1 131 ? 0.320 0.808 8.495 1.00 97.81 131 VAL A C 1
ATOM 1012 O O . VAL A 1 131 ? 0.388 0.478 7.319 1.00 97.81 131 VAL A O 1
ATOM 1015 N N . THR A 1 132 ? 0.293 2.083 8.872 1.00 95.31 132 THR A N 1
ATOM 1016 C CA 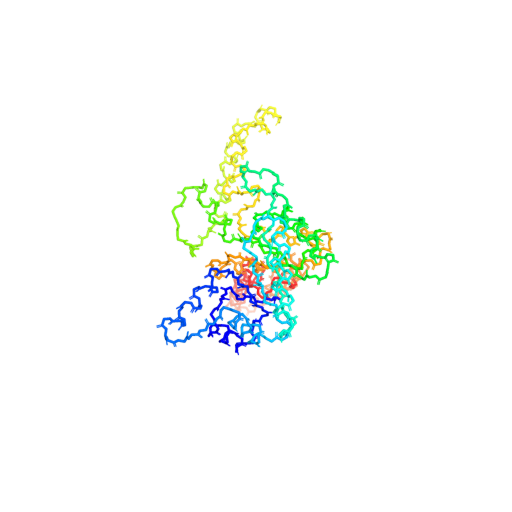. THR A 1 132 ? 0.270 3.232 7.953 1.00 95.31 132 THR A CA 1
ATOM 1017 C C . THR A 1 132 ? 1.553 4.059 8.035 1.00 95.31 132 THR A C 1
ATOM 1019 O O . THR A 1 132 ? 2.395 3.832 8.905 1.00 95.31 132 THR A O 1
ATOM 1022 N N . LEU A 1 133 ? 1.701 5.030 7.128 1.00 93.38 133 LEU A N 1
ATOM 1023 C CA . LEU A 1 133 ? 2.886 5.890 6.988 1.00 93.38 133 LEU A CA 1
ATOM 1024 C C . LEU A 1 133 ? 4.170 5.115 6.650 1.00 93.38 133 LEU A C 1
ATOM 1026 O O . LEU A 1 133 ? 5.265 5.510 7.044 1.00 93.38 133 LEU A O 1
ATOM 1030 N N . ILE A 1 134 ? 4.045 4.009 5.915 1.00 95.25 134 ILE A N 1
ATOM 1031 C CA . ILE A 1 134 ? 5.203 3.264 5.424 1.00 95.25 134 ILE A CA 1
ATOM 1032 C C . ILE A 1 134 ? 5.760 3.992 4.196 1.00 95.25 134 ILE A C 1
ATOM 1034 O O . ILE A 1 134 ? 5.075 4.167 3.188 1.00 95.25 134 ILE A O 1
ATOM 1038 N N . MET A 1 135 ? 7.015 4.406 4.294 1.00 93.62 135 MET A N 1
ATOM 1039 C CA . MET A 1 135 ? 7.759 5.115 3.253 1.00 93.62 135 MET A CA 1
ATOM 1040 C C . MET A 1 135 ? 8.955 4.295 2.748 1.00 93.62 135 MET A C 1
ATOM 1042 O O . MET A 1 135 ? 9.568 4.664 1.757 1.00 93.62 135 MET A O 1
ATOM 1046 N N . SER A 1 136 ? 9.297 3.178 3.400 1.00 94.00 136 SER A N 1
ATOM 1047 C CA . SER A 1 136 ? 10.419 2.328 2.990 1.00 94.00 136 SER A CA 1
ATOM 1048 C C . SER A 1 136 ? 10.109 0.832 3.082 1.00 94.00 136 SER A C 1
ATOM 1050 O O . SER A 1 136 ? 9.175 0.394 3.762 1.00 94.00 136 SER A O 1
ATOM 1052 N N . SER A 1 137 ? 10.916 0.029 2.386 1.00 93.94 137 SER A N 1
ATOM 1053 C CA . SER A 1 137 ? 10.764 -1.430 2.364 1.00 93.94 137 SER A CA 1
ATOM 1054 C C . SER A 1 137 ? 11.067 -2.062 3.727 1.00 93.94 137 SER A C 1
ATOM 1056 O O . SER A 1 137 ? 10.413 -3.016 4.150 1.00 93.94 137 SER A O 1
ATOM 1058 N N . GLU A 1 138 ? 12.029 -1.494 4.450 1.00 93.31 138 GLU A N 1
ATOM 1059 C CA . GLU A 1 138 ? 12.451 -1.917 5.784 1.00 93.31 138 GLU A CA 1
ATOM 1060 C C . GLU A 1 138 ? 11.341 -1.681 6.808 1.00 93.31 138 GLU A C 1
ATOM 1062 O O . GLU A 1 138 ? 11.061 -2.557 7.624 1.00 93.31 138 GLU A O 1
ATOM 1067 N N . GLN A 1 139 ? 10.654 -0.537 6.732 1.00 95.31 139 GLN A N 1
ATOM 1068 C CA . GLN A 1 139 ? 9.497 -0.245 7.581 1.00 95.31 139 GLN A CA 1
ATOM 1069 C C . GLN A 1 139 ? 8.383 -1.278 7.388 1.00 95.31 139 GLN A C 1
ATOM 1071 O O . GLN A 1 139 ? 7.832 -1.781 8.368 1.00 95.31 139 GLN A O 1
ATOM 1076 N N . ALA A 1 140 ? 8.091 -1.653 6.138 1.00 96.25 140 ALA A N 1
ATOM 1077 C CA . ALA A 1 140 ? 7.113 -2.696 5.844 1.00 96.25 140 ALA A CA 1
ATOM 1078 C C . ALA A 1 140 ? 7.545 -4.066 6.386 1.00 96.25 140 ALA A C 1
ATOM 1080 O O . ALA A 1 140 ? 6.724 -4.813 6.920 1.00 96.25 140 ALA A O 1
ATOM 1081 N N . LEU A 1 141 ? 8.828 -4.413 6.274 1.00 96.06 141 LEU A N 1
ATOM 1082 C CA . LEU A 1 141 ? 9.363 -5.660 6.819 1.00 96.06 141 LEU A CA 1
ATOM 1083 C C . LEU A 1 141 ? 9.241 -5.711 8.350 1.00 96.06 141 LEU A C 1
ATOM 1085 O O . LEU A 1 141 ? 8.821 -6.730 8.902 1.00 96.06 141 LEU A O 1
ATOM 1089 N N . LEU A 1 142 ? 9.574 -4.614 9.035 1.00 96.00 142 LEU A N 1
ATOM 1090 C CA . LEU A 1 142 ? 9.438 -4.502 10.487 1.00 96.00 142 LEU A CA 1
ATOM 1091 C C . LEU A 1 142 ? 7.971 -4.601 10.921 1.00 96.00 142 LEU A C 1
ATOM 1093 O O . LEU A 1 142 ? 7.673 -5.353 11.848 1.00 96.00 142 LEU A O 1
ATOM 1097 N N . ALA A 1 143 ? 7.059 -3.927 10.213 1.00 96.69 143 ALA A N 1
ATOM 1098 C CA . ALA A 1 143 ? 5.616 -4.031 10.434 1.00 96.69 143 ALA A CA 1
ATOM 1099 C C . ALA A 1 143 ? 5.137 -5.490 10.387 1.00 96.69 143 ALA A C 1
ATOM 1101 O O . ALA A 1 143 ? 4.473 -5.966 11.310 1.00 96.69 143 ALA A O 1
ATOM 1102 N N . ALA A 1 144 ? 5.522 -6.218 9.334 1.00 97.25 144 ALA A N 1
ATOM 1103 C CA . ALA A 1 144 ? 5.141 -7.614 9.162 1.00 97.25 144 ALA A CA 1
ATOM 1104 C C . ALA A 1 144 ? 5.699 -8.503 10.278 1.00 97.25 144 ALA A C 1
ATOM 1106 O O . ALA A 1 144 ? 4.967 -9.298 10.868 1.00 97.25 144 ALA A O 1
ATOM 1107 N N . LYS A 1 145 ? 6.977 -8.326 10.638 1.00 96.50 145 LYS A N 1
ATOM 1108 C CA . LYS A 1 145 ? 7.601 -9.065 11.747 1.00 96.50 145 LYS A CA 1
ATOM 1109 C C . LYS A 1 145 ? 6.976 -8.757 13.106 1.00 96.50 145 LYS A C 1
ATOM 1111 O O . LYS A 1 145 ? 6.991 -9.628 13.972 1.00 96.50 145 LYS A O 1
ATOM 1116 N N . ALA A 1 146 ? 6.441 -7.555 13.296 1.00 96.06 146 ALA A N 1
ATOM 1117 C CA . ALA A 1 146 ? 5.714 -7.185 14.502 1.00 96.06 146 ALA A CA 1
ATOM 1118 C C . ALA A 1 146 ? 4.297 -7.788 14.560 1.00 96.06 146 ALA A C 1
ATOM 1120 O O . ALA A 1 146 ? 3.668 -7.712 15.604 1.00 96.06 146 ALA A O 1
ATOM 1121 N N . GLY A 1 147 ? 3.801 -8.430 13.498 1.00 95.94 147 GLY A N 1
ATOM 1122 C CA . GLY A 1 147 ? 2.482 -9.071 13.491 1.00 95.94 147 GLY A CA 1
ATOM 1123 C C . GLY A 1 147 ? 1.376 -8.224 12.865 1.00 95.94 147 GLY A C 1
ATOM 1124 O O . GLY A 1 147 ? 0.199 -8.455 13.131 1.00 95.94 147 GLY A O 1
ATOM 1125 N N . ALA A 1 148 ? 1.726 -7.248 12.024 1.00 97.94 148 ALA A N 1
ATOM 1126 C CA . ALA A 1 148 ? 0.742 -6.508 11.247 1.00 97.94 148 ALA A CA 1
ATOM 1127 C C . ALA A 1 148 ? -0.074 -7.434 10.328 1.00 97.94 148 ALA A C 1
ATOM 1129 O O . ALA A 1 148 ? 0.483 -8.291 9.637 1.00 97.94 148 ALA A O 1
ATOM 1130 N N . LYS A 1 149 ? -1.390 -7.207 10.251 1.00 97.88 149 LYS A N 1
ATOM 1131 C CA . LYS A 1 149 ? -2.257 -7.859 9.259 1.00 97.88 149 LYS A CA 1
ATOM 1132 C C . LYS A 1 149 ? -2.098 -7.204 7.889 1.00 97.88 149 LYS A C 1
ATOM 1134 O O . LYS A 1 149 ? -1.989 -7.907 6.888 1.00 97.88 149 LYS A O 1
ATOM 1139 N N . TYR A 1 150 ? -2.033 -5.872 7.867 1.00 98.25 150 TYR A N 1
ATOM 1140 C CA . TYR A 1 150 ? -1.813 -5.085 6.658 1.00 98.25 150 TYR A CA 1
ATOM 1141 C C . TYR A 1 150 ? -0.645 -4.112 6.816 1.00 98.25 150 TYR A C 1
ATOM 1143 O O . TYR A 1 150 ? -0.400 -3.598 7.907 1.00 98.25 150 TYR A O 1
ATOM 1151 N N . ALA A 1 151 ? 0.032 -3.821 5.711 1.00 97.81 151 ALA A N 1
ATOM 1152 C CA . ALA A 1 151 ? 1.027 -2.767 5.583 1.00 97.81 151 ALA A CA 1
ATOM 1153 C C . ALA A 1 151 ? 0.597 -1.807 4.467 1.00 97.81 151 ALA A C 1
ATOM 1155 O O . ALA A 1 151 ? 0.382 -2.238 3.337 1.00 97.81 151 ALA A O 1
ATOM 1156 N N . SER A 1 152 ? 0.482 -0.517 4.781 1.00 97.38 152 SER A N 1
ATOM 1157 C CA . SER A 1 152 ? 0.023 0.547 3.883 1.00 97.38 152 SER A CA 1
ATOM 1158 C C . SER A 1 152 ? 1.164 1.495 3.473 1.00 97.38 152 SER A C 1
ATOM 1160 O O . SER A 1 152 ? 1.303 2.576 4.058 1.00 97.38 152 SER A O 1
ATOM 1162 N N . PRO A 1 153 ? 2.009 1.113 2.497 1.00 95.88 153 PRO A N 1
ATOM 1163 C CA . PRO A 1 153 ? 3.010 1.993 1.891 1.00 95.88 153 PRO A CA 1
ATOM 1164 C C . PRO A 1 153 ? 2.387 3.137 1.088 1.00 95.88 153 PRO A C 1
ATOM 1166 O O . PRO A 1 153 ? 1.415 2.947 0.357 1.00 95.88 153 PRO A O 1
ATOM 1169 N N . PHE A 1 154 ? 2.954 4.336 1.212 1.00 94.88 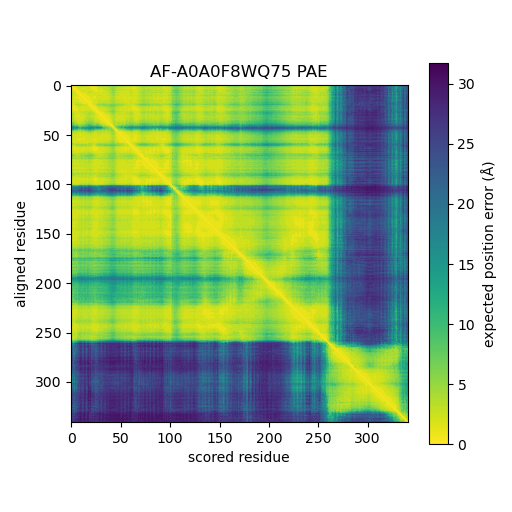154 PHE A N 1
ATOM 1170 C CA . PHE A 1 154 ? 2.420 5.558 0.608 1.00 94.88 154 PHE A CA 1
ATOM 1171 C C . PHE A 1 154 ? 3.070 5.850 -0.749 1.00 94.88 154 PHE A C 1
ATOM 1173 O O . PHE A 1 154 ? 3.889 6.761 -0.874 1.00 94.88 154 PHE A O 1
ATOM 1180 N N . ALA A 1 155 ? 2.659 5.113 -1.782 1.00 91.31 155 ALA A N 1
ATOM 1181 C CA . ALA A 1 155 ? 3.235 5.204 -3.124 1.00 91.31 155 ALA A CA 1
ATOM 1182 C C . ALA A 1 155 ? 3.250 6.647 -3.665 1.00 91.31 155 ALA A C 1
ATOM 1184 O O . ALA A 1 155 ? 4.305 7.184 -3.987 1.00 91.31 155 ALA A O 1
ATOM 1185 N N . GLY A 1 156 ? 2.110 7.344 -3.669 1.00 91.56 156 GLY A N 1
ATOM 1186 C CA . GLY A 1 156 ? 2.078 8.716 -4.182 1.00 91.56 156 GLY A CA 1
ATOM 1187 C C . GLY A 1 156 ? 2.868 9.731 -3.357 1.00 91.56 156 GLY A C 1
ATOM 1188 O O . GLY A 1 156 ? 3.269 10.750 -3.902 1.00 91.56 156 GLY A O 1
ATOM 1189 N N . ARG A 1 157 ? 3.125 9.486 -2.063 1.00 92.94 157 ARG A N 1
ATOM 1190 C CA . ARG A 1 157 ? 3.996 10.380 -1.279 1.00 92.94 157 ARG A CA 1
ATOM 1191 C C . ARG A 1 157 ? 5.468 10.204 -1.632 1.00 92.94 157 ARG A C 1
ATOM 1193 O O . ARG A 1 157 ? 6.204 11.176 -1.516 1.00 92.94 157 ARG A O 1
ATOM 1200 N N . ILE A 1 158 ? 5.876 9.007 -2.051 1.00 92.69 158 ILE A N 1
ATOM 1201 C CA . ILE A 1 158 ? 7.223 8.760 -2.575 1.00 92.69 158 ILE A CA 1
ATOM 1202 C C . ILE A 1 158 ? 7.411 9.506 -3.892 1.00 92.69 158 ILE A C 1
ATOM 1204 O O . ILE A 1 158 ? 8.386 10.237 -4.025 1.00 92.69 158 ILE A O 1
ATOM 1208 N N . ASP A 1 159 ? 6.438 9.435 -4.803 1.00 91.75 159 ASP A N 1
ATOM 1209 C CA . ASP A 1 159 ? 6.492 10.210 -6.051 1.00 91.75 159 ASP A CA 1
ATOM 1210 C C . ASP A 1 159 ? 6.569 11.719 -5.769 1.00 91.75 159 ASP A C 1
ATOM 1212 O O . ASP A 1 159 ? 7.420 12.411 -6.328 1.00 91.75 159 ASP A O 1
ATOM 1216 N N . ASP A 1 160 ? 5.726 12.229 -4.859 1.00 92.62 160 ASP A N 1
ATOM 1217 C CA . ASP A 1 160 ? 5.752 13.636 -4.435 1.00 92.62 160 ASP A CA 1
ATOM 1218 C C . ASP A 1 160 ? 7.136 14.026 -3.861 1.00 92.62 160 ASP A C 1
ATOM 1220 O O . ASP A 1 160 ? 7.639 15.122 -4.120 1.00 92.62 160 ASP A O 1
ATOM 1224 N N . TYR A 1 161 ? 7.751 13.140 -3.068 1.00 91.44 161 TYR A N 1
ATOM 1225 C CA . TYR A 1 161 ? 9.055 13.356 -2.435 1.00 91.44 161 TYR A CA 1
ATOM 1226 C C . TYR A 1 161 ? 10.189 13.409 -3.462 1.00 91.44 161 TYR A C 1
ATOM 1228 O O . TYR A 1 161 ? 10.976 14.356 -3.455 1.00 91.44 161 TYR A O 1
ATOM 1236 N N . ILE A 1 162 ? 10.231 12.447 -4.386 1.00 91.00 162 ILE A N 1
ATOM 1237 C CA . ILE A 1 162 ? 11.242 12.388 -5.446 1.00 91.00 162 ILE A CA 1
ATOM 1238 C C . ILE A 1 162 ? 11.142 13.629 -6.341 1.00 91.00 162 ILE A C 1
ATOM 1240 O O . ILE A 1 162 ? 12.148 14.297 -6.578 1.00 91.00 162 ILE A O 1
ATOM 1244 N N . ARG A 1 163 ? 9.929 14.011 -6.767 1.00 90.81 163 ARG A N 1
ATOM 1245 C CA . ARG A 1 163 ? 9.705 15.237 -7.557 1.00 90.81 163 ARG A CA 1
ATOM 1246 C C . ARG A 1 163 ? 10.202 16.488 -6.842 1.00 90.81 163 ARG A C 1
ATOM 1248 O O . ARG A 1 163 ? 10.830 17.338 -7.467 1.00 90.81 163 ARG A O 1
ATOM 1255 N N . LYS A 1 164 ? 9.936 16.595 -5.536 1.00 91.56 164 LYS A N 1
ATOM 1256 C CA . LYS A 1 164 ? 10.374 17.734 -4.723 1.00 91.56 164 LYS A CA 1
ATOM 1257 C C . LYS A 1 164 ? 11.898 17.809 -4.623 1.00 91.56 164 LYS A C 1
ATOM 1259 O O . LYS A 1 164 ? 12.447 18.900 -4.724 1.00 91.56 164 LYS A O 1
ATOM 1264 N N . ASN A 1 165 ? 12.578 16.676 -4.462 1.00 89.00 165 ASN A N 1
ATOM 1265 C CA . ASN A 1 165 ? 14.045 16.629 -4.430 1.00 89.00 165 ASN A CA 1
ATOM 1266 C C . ASN A 1 165 ? 14.684 17.027 -5.771 1.00 89.00 165 ASN A C 1
ATOM 1268 O O . ASN A 1 165 ? 15.837 17.446 -5.799 1.00 89.00 165 ASN A O 1
ATOM 1272 N N . LEU A 1 166 ? 13.933 16.915 -6.867 1.00 88.12 166 LEU A N 1
ATOM 1273 C CA . LEU A 1 166 ? 14.338 17.332 -8.209 1.00 88.12 166 LEU A CA 1
ATOM 1274 C C . LEU A 1 166 ? 13.919 18.771 -8.555 1.00 88.12 166 LEU A C 1
ATOM 1276 O O . LEU A 1 166 ? 14.136 19.199 -9.686 1.00 88.12 166 LEU A O 1
ATOM 1280 N N . ASP A 1 167 ? 13.297 19.494 -7.617 1.00 89.56 167 ASP A N 1
ATOM 1281 C CA . ASP A 1 167 ? 12.739 20.842 -7.813 1.00 89.56 167 ASP A CA 1
ATOM 1282 C C . ASP A 1 167 ? 11.728 20.938 -8.979 1.00 89.56 167 ASP A C 1
ATOM 1284 O O . ASP A 1 167 ? 11.575 21.961 -9.649 1.00 89.56 167 ASP A O 1
ATOM 1288 N N . ILE A 1 168 ? 11.002 19.847 -9.238 1.00 87.44 168 ILE A N 1
ATOM 1289 C CA . ILE A 1 168 ? 9.946 19.805 -10.252 1.00 87.44 168 ILE A CA 1
ATOM 1290 C C . ILE A 1 168 ? 8.671 20.408 -9.651 1.00 87.44 168 ILE A C 1
ATOM 1292 O O . ILE A 1 168 ? 8.239 20.020 -8.565 1.00 87.44 168 ILE A O 1
ATOM 1296 N N . LYS A 1 169 ? 8.022 21.329 -10.369 1.00 90.62 169 LYS A N 1
ATOM 1297 C CA . LYS A 1 169 ? 6.671 21.809 -10.028 1.00 90.62 169 LYS A CA 1
ATOM 1298 C C . LYS A 1 169 ? 5.633 20.807 -10.533 1.00 90.62 169 LYS A C 1
ATOM 1300 O O . LYS A 1 169 ? 5.686 20.430 -11.698 1.00 90.62 169 LYS A O 1
ATOM 1305 N N . PHE A 1 170 ? 4.700 20.395 -9.676 1.00 91.00 170 PHE A N 1
ATOM 1306 C CA . PHE A 1 170 ? 3.681 19.398 -10.020 1.00 91.00 170 PHE A CA 1
ATOM 1307 C C . PHE A 1 170 ? 2.372 19.600 -9.253 1.00 91.00 170 PHE A C 1
ATOM 1309 O O . PHE A 1 170 ? 2.352 20.119 -8.132 1.00 91.00 170 PHE A O 1
ATOM 1316 N N . GLU A 1 171 ? 1.286 19.107 -9.834 1.00 91.06 171 GLU A N 1
ATOM 1317 C CA . GLU A 1 171 ? 0.023 18.834 -9.163 1.00 91.06 171 GLU A CA 1
ATOM 1318 C C . GLU A 1 171 ? -0.029 17.384 -8.664 1.00 91.06 171 GLU A C 1
ATOM 1320 O O . GLU A 1 171 ? 0.612 16.478 -9.197 1.00 91.06 171 GLU A O 1
ATOM 1325 N N . LYS A 1 172 ? -0.831 17.121 -7.624 1.00 84.81 172 LYS A N 1
ATOM 1326 C CA . LYS A 1 172 ? -0.876 15.796 -6.976 1.00 84.81 172 LYS A CA 1
ATOM 1327 C C . LYS A 1 172 ? -1.286 14.661 -7.911 1.00 84.81 172 LYS A C 1
ATOM 1329 O O . LYS A 1 172 ? -0.937 13.524 -7.627 1.00 84.81 172 LYS A O 1
ATOM 1334 N N . GLN A 1 173 ? -2.075 14.941 -8.946 1.00 84.50 173 GLN A N 1
ATOM 1335 C CA . GLN A 1 173 ? -2.569 13.924 -9.878 1.00 84.50 173 GLN A CA 1
ATOM 1336 C C . GLN A 1 173 ? -1.621 13.695 -11.059 1.00 84.50 173 GLN A C 1
ATOM 1338 O O . GLN A 1 173 ? -1.774 12.686 -11.754 1.00 84.50 173 GLN A O 1
ATOM 1343 N N . ASP A 1 174 ? -0.634 14.578 -11.248 1.00 84.12 174 ASP A N 1
ATOM 1344 C CA . ASP A 1 174 ? 0.315 14.492 -12.354 1.00 84.12 174 ASP A CA 1
ATOM 1345 C C . ASP A 1 174 ? 1.026 13.145 -12.350 1.00 84.12 174 ASP A C 1
ATOM 1347 O O . ASP A 1 174 ? 1.274 12.544 -11.299 1.00 84.12 174 ASP A O 1
ATOM 1351 N N . TYR A 1 175 ? 1.370 12.673 -13.541 1.00 80.81 175 TYR A N 1
ATOM 1352 C CA . TYR A 1 175 ? 2.159 11.466 -13.718 1.00 80.81 175 TYR A CA 1
ATOM 1353 C C . TYR A 1 175 ? 3.656 11.771 -13.564 1.00 80.81 175 TYR A C 1
ATOM 1355 O O . TYR A 1 175 ? 4.137 12.777 -14.082 1.00 80.81 175 TYR A O 1
ATOM 1363 N N . PHE A 1 176 ? 4.388 10.901 -12.861 1.00 78.75 176 PHE A N 1
ATOM 1364 C CA . PHE A 1 176 ? 5.845 10.978 -12.774 1.00 78.75 176 PHE A CA 1
ATOM 1365 C C . PHE A 1 176 ? 6.446 9.985 -13.754 1.00 78.75 176 PHE A C 1
ATOM 1367 O O . PHE A 1 176 ? 6.292 8.781 -13.566 1.00 78.75 176 PHE A O 1
ATOM 1374 N N . ASP A 1 177 ? 7.133 10.471 -14.782 1.00 81.06 177 ASP A N 1
ATOM 1375 C CA . ASP A 1 177 ? 7.818 9.587 -15.721 1.00 81.06 177 ASP A CA 1
ATOM 1376 C C . ASP A 1 177 ? 9.145 9.093 -15.129 1.00 81.06 177 ASP A C 1
ATOM 1378 O O . ASP A 1 177 ? 10.219 9.624 -15.410 1.00 81.06 177 ASP A O 1
ATOM 1382 N N . PHE A 1 178 ? 9.058 8.092 -14.253 1.00 78.31 178 PHE A N 1
ATOM 1383 C CA . PHE A 1 178 ? 10.218 7.530 -13.563 1.00 78.31 178 PHE A CA 1
ATOM 1384 C C . PHE A 1 178 ? 11.226 6.894 -14.536 1.00 78.31 178 PHE A C 1
ATOM 1386 O O . PHE A 1 178 ? 12.426 7.003 -14.304 1.00 78.31 178 PHE A O 1
ATOM 1393 N N . CYS A 1 179 ? 10.767 6.314 -15.654 1.00 76.31 179 CYS A N 1
ATOM 1394 C CA . CYS A 1 179 ? 11.632 5.753 -16.697 1.00 76.31 179 CYS A CA 1
ATOM 1395 C C . CYS A 1 179 ? 12.500 6.831 -17.351 1.00 76.31 179 CYS A C 1
ATOM 1397 O O . CYS A 1 179 ? 13.702 6.645 -17.528 1.00 76.31 179 CYS A O 1
ATOM 1399 N N . LEU A 1 180 ? 11.897 7.972 -17.704 1.00 80.00 180 LEU A N 1
ATOM 1400 C CA . LEU A 1 180 ? 12.641 9.103 -18.252 1.00 80.00 180 LEU A CA 1
ATOM 1401 C C . LEU A 1 180 ? 13.667 9.624 -17.242 1.00 80.00 180 LEU A C 1
ATOM 1403 O O . LEU A 1 180 ? 14.814 9.887 -17.600 1.00 80.00 180 LEU A O 1
ATOM 1407 N N . MET A 1 181 ? 13.261 9.765 -15.980 1.00 83.00 181 MET A N 1
ATOM 1408 C CA . MET A 1 181 ? 14.147 10.261 -14.931 1.00 83.00 181 MET A CA 1
ATOM 1409 C C . MET A 1 181 ? 15.323 9.315 -14.664 1.00 83.00 181 MET A C 1
ATOM 1411 O O . MET A 1 181 ? 16.450 9.781 -14.494 1.00 83.00 181 MET A O 1
ATOM 1415 N N . GLU A 1 182 ? 15.085 8.004 -14.686 1.00 80.75 182 GLU A N 1
ATOM 1416 C CA . GLU A 1 182 ? 16.128 6.987 -14.574 1.00 80.75 182 GLU A CA 1
ATOM 1417 C C . GLU A 1 182 ? 17.098 7.043 -15.759 1.00 80.75 182 GLU A C 1
ATOM 1419 O O . GLU A 1 182 ? 18.304 7.104 -15.538 1.00 80.75 182 GLU A O 1
ATOM 1424 N N . ALA A 1 183 ? 16.596 7.147 -16.994 1.00 81.25 183 ALA A N 1
ATOM 1425 C CA . ALA A 1 183 ? 17.438 7.273 -18.185 1.00 81.25 183 ALA A CA 1
ATOM 1426 C C . ALA A 1 183 ? 18.341 8.522 -18.141 1.00 81.25 183 ALA A C 1
ATOM 1428 O O . ALA A 1 183 ? 19.516 8.459 -18.504 1.00 81.25 183 ALA A O 1
ATOM 1429 N N . ILE A 1 184 ? 17.820 9.655 -17.650 1.00 84.12 184 ILE A N 1
ATOM 1430 C CA . ILE A 1 184 ? 18.614 10.878 -17.442 1.00 84.12 184 ILE A CA 1
ATOM 1431 C C . ILE A 1 184 ? 19.706 10.646 -16.386 1.00 84.12 184 ILE A C 1
ATOM 1433 O O . ILE A 1 184 ? 20.839 11.100 -16.562 1.00 84.12 184 ILE A O 1
ATOM 1437 N N . GLY A 1 185 ? 19.378 9.959 -15.287 1.00 85.56 185 GLY A N 1
ATOM 1438 C CA . GLY A 1 185 ? 20.338 9.609 -14.238 1.00 85.56 185 GLY A CA 1
ATOM 1439 C C . GLY A 1 185 ? 21.453 8.696 -14.746 1.00 85.56 185 GLY A C 1
ATOM 1440 O O . GLY A 1 185 ? 22.630 8.981 -14.522 1.00 85.56 185 GLY A O 1
ATOM 1441 N N . GLU A 1 186 ? 21.092 7.651 -15.493 1.00 85.50 186 GLU A N 1
ATOM 1442 C CA . GLU A 1 186 ? 22.032 6.712 -16.110 1.00 85.50 186 GLU A CA 1
ATOM 1443 C C . GLU A 1 186 ? 22.968 7.407 -17.097 1.00 85.50 186 GLU A C 1
ATOM 1445 O O . GLU A 1 186 ? 24.179 7.201 -17.034 1.00 85.50 186 GLU A O 1
ATOM 1450 N N . GLN A 1 187 ? 22.447 8.281 -17.961 1.00 86.81 187 GLN A N 1
ATOM 1451 C CA . GLN A 1 187 ? 23.280 9.028 -18.902 1.00 86.81 187 GLN A CA 1
ATOM 1452 C C . GLN A 1 187 ? 24.344 9.864 -18.169 1.00 86.81 187 GLN A C 1
ATOM 1454 O O . GLN A 1 187 ? 25.532 9.762 -18.478 1.00 86.81 187 GLN A O 1
ATOM 1459 N N . ARG A 1 188 ? 23.937 10.637 -17.151 1.00 87.06 188 ARG A N 1
ATOM 1460 C CA . ARG A 1 188 ? 24.861 11.446 -16.334 1.00 87.06 188 ARG A CA 1
ATOM 1461 C C . ARG A 1 188 ? 25.893 10.586 -15.610 1.00 87.06 188 ARG A C 1
ATOM 1463 O O . ARG A 1 188 ? 27.042 10.992 -15.455 1.00 87.06 188 ARG A O 1
ATOM 1470 N N . PHE A 1 189 ? 25.482 9.407 -15.149 1.00 87.88 189 PHE A N 1
ATOM 1471 C CA . PHE A 1 189 ? 26.379 8.449 -14.518 1.00 87.88 189 PHE A CA 1
ATOM 1472 C C . PHE A 1 189 ? 27.447 7.942 -15.498 1.00 87.88 189 PHE A C 1
ATOM 1474 O O . PHE A 1 189 ? 28.628 7.950 -15.150 1.00 87.88 189 PHE A O 1
ATOM 1481 N N . TYR A 1 190 ? 27.067 7.558 -16.721 1.00 87.12 190 TYR A N 1
ATOM 1482 C CA . TYR A 1 190 ? 28.013 7.070 -17.731 1.00 87.12 190 TYR A CA 1
ATOM 1483 C C . TYR A 1 190 ? 29.042 8.126 -18.136 1.00 87.12 190 TYR A C 1
ATOM 1485 O O . TYR A 1 190 ? 30.236 7.827 -18.120 1.00 87.12 190 TYR A O 1
ATOM 1493 N N . GLU A 1 191 ? 28.601 9.360 -18.397 1.00 86.88 191 GLU A N 1
ATOM 1494 C CA . GLU A 1 191 ? 29.492 10.491 -18.700 1.00 86.88 191 GLU A CA 1
ATOM 1495 C C . GLU A 1 191 ? 30.543 10.679 -17.589 1.00 86.88 191 GLU A C 1
ATOM 1497 O O . GLU A 1 191 ? 31.731 10.863 -17.849 1.00 86.88 191 GLU A O 1
ATOM 1502 N N . ARG A 1 192 ? 30.131 10.551 -16.320 1.00 85.19 192 ARG A N 1
ATOM 1503 C CA . ARG A 1 192 ? 31.023 10.762 -15.174 1.00 85.19 192 ARG A CA 1
ATOM 1504 C C . ARG A 1 192 ? 31.971 9.596 -14.895 1.00 85.19 192 ARG A C 1
ATOM 1506 O O . ARG A 1 192 ? 33.077 9.806 -14.393 1.00 85.19 192 ARG A O 1
ATOM 1513 N N . ILE A 1 193 ? 31.539 8.371 -15.175 1.00 86.88 193 ILE A N 1
ATOM 1514 C CA . ILE A 1 193 ? 32.370 7.173 -15.028 1.00 86.88 193 ILE A CA 1
ATOM 1515 C C . ILE A 1 193 ? 33.460 7.131 -16.096 1.00 86.88 193 ILE A C 1
ATOM 1517 O O . ILE A 1 193 ? 34.577 6.722 -15.785 1.00 86.88 193 ILE A O 1
ATOM 1521 N N . GLU A 1 194 ? 33.172 7.583 -17.317 1.00 86.88 194 GLU A N 1
ATOM 1522 C CA . GLU A 1 194 ? 34.162 7.658 -18.394 1.00 86.88 194 GLU A CA 1
ATOM 1523 C C . GLU A 1 194 ? 35.353 8.546 -17.990 1.00 86.88 194 GLU A C 1
ATOM 1525 O O . GLU A 1 194 ? 36.501 8.090 -18.024 1.00 86.88 194 GLU A O 1
ATOM 1530 N N . ASP A 1 195 ? 35.077 9.732 -17.436 1.00 82.19 195 ASP A N 1
ATOM 1531 C CA . ASP A 1 195 ? 36.080 10.646 -16.865 1.00 82.19 195 ASP A CA 1
ATOM 1532 C C . ASP A 1 195 ? 36.899 10.026 -15.715 1.00 82.19 195 ASP A C 1
ATOM 1534 O O . ASP A 1 195 ? 38.045 10.407 -15.450 1.00 82.19 195 ASP A O 1
ATOM 1538 N N . ALA A 1 196 ? 36.293 9.105 -14.962 1.00 83.38 196 ALA A N 1
ATOM 1539 C CA . ALA A 1 196 ? 36.879 8.492 -13.774 1.00 83.38 196 ALA A CA 1
ATOM 1540 C C . ALA A 1 196 ? 37.524 7.123 -14.046 1.00 83.38 196 ALA A C 1
ATOM 1542 O O . ALA A 1 196 ? 38.118 6.547 -13.134 1.00 83.38 196 ALA A O 1
ATOM 1543 N N . SER A 1 197 ? 37.455 6.620 -15.281 1.00 80.88 197 SER A N 1
ATOM 1544 C CA . SER A 1 197 ? 37.858 5.260 -15.669 1.00 80.88 197 SER A CA 1
ATOM 1545 C C . SER A 1 197 ? 39.334 4.939 -15.402 1.00 80.88 197 SER A C 1
ATOM 1547 O O . SER A 1 197 ? 39.689 3.788 -15.154 1.00 80.88 197 SER A O 1
ATOM 1549 N N . HIS A 1 198 ? 40.199 5.956 -15.386 1.00 86.94 198 HIS A N 1
ATOM 1550 C CA . HIS A 1 198 ? 41.629 5.818 -15.093 1.00 86.94 198 HIS A CA 1
ATOM 1551 C C . HIS A 1 198 ? 41.968 5.834 -13.593 1.00 86.94 198 HIS A C 1
ATOM 1553 O O . HIS A 1 198 ? 43.126 5.641 -13.218 1.00 86.94 198 HIS A O 1
ATOM 1559 N N . LYS A 1 199 ? 40.993 6.100 -12.718 1.00 89.88 199 LYS A N 1
ATOM 1560 C CA . LYS A 1 199 ? 41.199 6.187 -11.268 1.00 89.88 199 LYS A CA 1
ATOM 1561 C C . LYS A 1 199 ? 41.087 4.801 -10.609 1.00 89.88 199 LYS A C 1
ATOM 1563 O O . LYS A 1 199 ? 40.381 3.930 -11.114 1.00 89.88 199 LYS A O 1
ATOM 1568 N N . PRO A 1 200 ? 41.739 4.574 -9.452 1.00 91.69 200 PRO A N 1
ATOM 1569 C CA . PRO A 1 200 ? 41.580 3.323 -8.715 1.00 91.69 200 PRO A CA 1
ATOM 1570 C C . PRO A 1 200 ? 40.116 3.118 -8.272 1.00 91.69 200 PRO A C 1
ATOM 1572 O O . PRO A 1 200 ? 39.487 4.078 -7.825 1.00 91.69 200 PRO A O 1
ATOM 1575 N N . PRO A 1 201 ? 39.575 1.884 -8.287 1.00 89.38 201 PRO A N 1
ATOM 1576 C CA . PRO A 1 201 ? 38.162 1.624 -7.978 1.00 89.38 201 PRO A CA 1
ATOM 1577 C C . PRO A 1 201 ? 37.671 2.201 -6.643 1.00 89.38 201 PRO A C 1
ATOM 1579 O O . PRO A 1 201 ? 36.531 2.643 -6.532 1.00 89.38 201 PRO A O 1
ATOM 1582 N N . GLN A 1 202 ? 38.537 2.247 -5.626 1.00 91.31 202 GLN A N 1
ATOM 1583 C CA . GLN A 1 202 ? 38.206 2.812 -4.318 1.00 91.31 202 GLN A CA 1
ATOM 1584 C C . GLN A 1 202 ? 37.872 4.309 -4.382 1.00 91.31 202 GLN A C 1
ATOM 1586 O O . GLN A 1 202 ? 36.970 4.757 -3.676 1.00 91.31 202 GLN A O 1
ATOM 1591 N N . SER A 1 203 ? 38.581 5.094 -5.200 1.00 88.25 203 SER A N 1
ATOM 1592 C CA . SER A 1 203 ? 38.317 6.534 -5.292 1.00 88.25 203 SER A CA 1
ATOM 1593 C C . SER A 1 203 ? 37.027 6.810 -6.056 1.00 88.25 203 SER A C 1
ATOM 1595 O O . SER A 1 203 ? 36.269 7.679 -5.643 1.00 88.25 203 SER A O 1
ATOM 1597 N N . VAL A 1 204 ? 36.732 6.011 -7.085 1.00 87.75 204 VAL A N 1
ATOM 1598 C CA . VAL A 1 204 ? 35.450 6.038 -7.806 1.00 87.75 204 VAL A CA 1
ATOM 1599 C C . VAL A 1 204 ? 34.293 5.676 -6.866 1.00 87.75 204 VAL A C 1
ATOM 1601 O O . VAL A 1 204 ? 33.293 6.381 -6.820 1.00 87.75 204 VAL A O 1
ATOM 1604 N N . TYR A 1 205 ? 34.445 4.629 -6.046 1.00 85.56 205 TYR A N 1
ATOM 1605 C CA . TYR A 1 205 ? 33.426 4.204 -5.075 1.00 85.56 205 TYR A CA 1
ATOM 1606 C C . TYR A 1 205 ? 33.135 5.250 -3.985 1.00 85.56 205 TYR A C 1
ATOM 1608 O O . TYR A 1 205 ? 32.025 5.313 -3.454 1.00 85.56 205 TYR A O 1
ATOM 1616 N N . LEU A 1 206 ? 34.128 6.055 -3.603 1.00 90.06 206 LEU A N 1
ATOM 1617 C CA . LEU A 1 206 ? 33.982 7.098 -2.583 1.00 90.06 206 LEU A CA 1
ATOM 1618 C C . LEU A 1 206 ? 33.581 8.465 -3.161 1.00 90.06 206 LEU A C 1
ATOM 1620 O O . LEU A 1 206 ? 33.270 9.365 -2.380 1.00 90.06 206 LEU A O 1
ATOM 1624 N N . ASP A 1 207 ? 33.546 8.615 -4.486 1.00 88.75 207 ASP A N 1
ATOM 1625 C CA . ASP A 1 207 ? 33.202 9.865 -5.161 1.00 88.75 207 ASP A CA 1
ATOM 1626 C C . ASP A 1 207 ? 31.732 10.245 -4.903 1.00 88.75 207 ASP A C 1
ATOM 1628 O O . ASP A 1 207 ? 30.797 9.503 -5.219 1.00 88.75 207 ASP A O 1
ATOM 1632 N N . GLN A 1 208 ? 31.520 11.409 -4.283 1.00 88.69 208 GLN A N 1
ATOM 1633 C CA . GLN A 1 208 ? 30.183 11.876 -3.917 1.00 88.69 208 GLN A CA 1
ATOM 1634 C C . GLN A 1 208 ? 29.347 12.295 -5.126 1.00 88.69 208 GLN A C 1
ATOM 1636 O O . GLN A 1 208 ? 28.129 12.147 -5.087 1.00 88.69 208 GLN A O 1
ATOM 1641 N N . GLU A 1 209 ? 29.968 12.798 -6.191 1.00 86.06 209 GLU A N 1
ATOM 1642 C CA . GLU A 1 209 ? 29.235 13.223 -7.384 1.00 86.06 209 GLU A CA 1
ATOM 1643 C C . GLU A 1 209 ? 28.724 12.006 -8.154 1.00 86.06 209 GLU A C 1
ATOM 1645 O O . GLU A 1 209 ? 27.569 11.982 -8.571 1.00 86.06 209 GLU A O 1
ATOM 1650 N N . ILE A 1 210 ? 29.528 10.940 -8.231 1.00 85.31 210 ILE A N 1
ATOM 1651 C CA . ILE A 1 210 ? 29.093 9.663 -8.816 1.00 85.31 210 ILE A CA 1
ATOM 1652 C C . ILE A 1 210 ? 27.925 9.070 -8.017 1.00 85.31 210 ILE A C 1
ATOM 1654 O O . ILE A 1 210 ? 26.939 8.630 -8.609 1.00 85.31 210 ILE A O 1
ATOM 1658 N N . LYS A 1 211 ? 27.977 9.115 -6.678 1.00 85.12 211 LYS A N 1
ATOM 1659 C CA . LYS A 1 211 ? 26.854 8.672 -5.830 1.00 85.12 211 LYS A CA 1
ATOM 1660 C C . LYS A 1 211 ? 25.583 9.483 -6.070 1.00 85.12 211 LYS A C 1
ATOM 1662 O O . LYS A 1 211 ? 24.520 8.894 -6.225 1.00 85.12 211 LYS A O 1
ATOM 1667 N N . LYS A 1 212 ? 25.687 10.812 -6.178 1.00 84.75 212 LYS A N 1
ATOM 1668 C CA . LYS A 1 212 ? 24.538 11.675 -6.504 1.00 84.75 212 LYS A CA 1
ATOM 1669 C C . LYS A 1 212 ? 23.920 11.339 -7.863 1.00 84.75 212 LYS A C 1
ATOM 1671 O O . LYS A 1 212 ? 22.707 11.446 -8.000 1.00 84.75 212 LYS A O 1
ATOM 1676 N N . CYS A 1 213 ? 24.723 10.939 -8.852 1.00 83.81 213 CYS A N 1
ATOM 1677 C CA . CYS A 1 213 ? 24.210 10.477 -10.145 1.00 83.81 213 CYS A CA 1
ATOM 1678 C C . CYS A 1 213 ? 23.439 9.156 -10.019 1.00 83.81 213 CYS A C 1
ATOM 1680 O O . CYS A 1 213 ? 22.375 9.027 -10.613 1.00 83.81 213 CYS A O 1
ATOM 1682 N N . ILE A 1 214 ? 23.940 8.202 -9.226 1.00 81.56 214 ILE A N 1
ATOM 1683 C CA . ILE A 1 214 ? 23.259 6.918 -8.973 1.00 81.56 214 ILE A CA 1
ATOM 1684 C C . ILE A 1 214 ? 21.918 7.138 -8.264 1.00 81.56 214 ILE A C 1
ATOM 1686 O O . ILE A 1 214 ? 20.916 6.527 -8.632 1.00 81.56 214 ILE A O 1
ATOM 1690 N N . ASP A 1 215 ? 21.900 8.024 -7.270 1.00 84.44 215 ASP A N 1
ATOM 1691 C CA . ASP A 1 215 ? 20.707 8.348 -6.484 1.00 84.44 215 ASP A CA 1
ATOM 1692 C C . ASP A 1 215 ? 19.793 9.377 -7.179 1.00 84.44 215 ASP A C 1
ATOM 1694 O O . ASP A 1 215 ? 18.776 9.799 -6.622 1.00 84.44 215 ASP A O 1
ATOM 1698 N N . PHE A 1 216 ? 20.118 9.800 -8.405 1.00 85.62 216 PHE A N 1
ATOM 1699 C CA . PHE A 1 216 ? 19.316 10.775 -9.132 1.00 85.62 216 PHE A CA 1
ATOM 1700 C C . PHE A 1 216 ? 17.898 10.245 -9.363 1.00 85.62 216 PHE A C 1
ATOM 1702 O O . PHE A 1 216 ? 17.705 9.163 -9.913 1.00 85.62 216 PHE A O 1
ATOM 1709 N N . ALA A 1 217 ? 16.906 11.036 -8.944 1.00 84.69 217 ALA A N 1
ATOM 1710 C CA . ALA A 1 217 ? 15.489 10.678 -8.993 1.00 84.69 217 ALA A CA 1
ATOM 1711 C C . ALA A 1 217 ? 15.123 9.385 -8.237 1.00 84.69 217 ALA A C 1
ATOM 1713 O O . ALA A 1 217 ? 14.084 8.787 -8.511 1.00 84.69 217 ALA A O 1
ATOM 1714 N N . LYS A 1 218 ? 15.952 8.962 -7.277 1.00 86.25 218 LYS A N 1
ATOM 1715 C CA . LYS A 1 218 ? 15.722 7.773 -6.455 1.00 86.25 218 LYS A CA 1
ATOM 1716 C C . LYS A 1 218 ? 15.778 8.140 -4.974 1.00 86.25 218 LYS A C 1
ATOM 1718 O O . LYS A 1 218 ? 16.568 8.977 -4.552 1.00 86.25 218 LYS A O 1
ATOM 1723 N N . ASP A 1 219 ? 14.958 7.480 -4.166 1.00 84.25 219 ASP A N 1
ATOM 1724 C CA . ASP A 1 219 ? 15.076 7.478 -2.707 1.00 84.25 219 ASP A CA 1
ATOM 1725 C C . ASP A 1 219 ? 15.599 6.112 -2.259 1.00 84.25 219 ASP A C 1
ATOM 1727 O O . ASP A 1 219 ? 14.878 5.117 -2.311 1.00 84.25 219 ASP A O 1
ATOM 1731 N N . LYS A 1 220 ? 16.881 6.032 -1.880 1.00 81.38 220 LYS A N 1
ATOM 1732 C CA . LYS A 1 220 ? 17.540 4.778 -1.454 1.00 81.38 220 LYS A CA 1
ATOM 1733 C C . LYS A 1 220 ? 17.350 3.626 -2.457 1.00 81.38 220 LYS A C 1
ATOM 1735 O O . LYS A 1 220 ? 17.085 2.487 -2.078 1.00 81.38 220 LYS A O 1
ATOM 1740 N N . GLY A 1 221 ? 17.456 3.933 -3.750 1.00 81.31 221 GLY A N 1
ATOM 1741 C CA . GLY A 1 221 ? 17.259 2.971 -4.840 1.00 81.31 221 GLY A CA 1
ATOM 1742 C C . GLY A 1 221 ? 15.803 2.755 -5.276 1.00 81.31 221 GLY A C 1
ATOM 1743 O O . GLY A 1 221 ? 15.565 1.970 -6.189 1.00 81.31 221 GLY A O 1
ATOM 1744 N N . ILE A 1 222 ? 14.834 3.451 -4.677 1.00 85.81 222 ILE A N 1
ATOM 1745 C CA . ILE A 1 222 ? 13.429 3.447 -5.100 1.00 85.81 222 ILE A CA 1
ATOM 1746 C C . ILE A 1 222 ? 13.177 4.625 -6.048 1.00 85.81 222 ILE A C 1
ATOM 1748 O O . ILE A 1 222 ? 13.227 5.774 -5.621 1.00 85.81 222 ILE A O 1
ATOM 1752 N N . GLY A 1 223 ? 12.896 4.348 -7.325 1.00 86.75 223 GLY A N 1
ATOM 1753 C CA . GLY A 1 223 ? 12.625 5.379 -8.343 1.00 86.75 223 GLY A CA 1
ATOM 1754 C C . GLY A 1 223 ? 11.171 5.861 -8.402 1.00 86.75 223 GLY A C 1
ATOM 1755 O O . GLY A 1 223 ? 10.891 6.933 -8.933 1.00 86.75 223 GLY A O 1
ATOM 1756 N N . SER A 1 224 ? 10.236 5.091 -7.841 1.00 89.62 224 SER A N 1
ATOM 1757 C CA . SER A 1 224 ? 8.817 5.445 -7.786 1.00 89.62 224 SER A CA 1
ATOM 1758 C C . SER A 1 224 ? 8.110 4.796 -6.599 1.00 89.62 224 SER A C 1
ATOM 1760 O O . SER A 1 224 ? 8.545 3.784 -6.041 1.00 89.62 224 SER A O 1
ATOM 1762 N N . GLY A 1 225 ? 6.948 5.332 -6.245 1.00 89.62 225 GLY A N 1
ATOM 1763 C CA . GLY A 1 225 ? 6.051 4.739 -5.268 1.00 89.62 225 GLY A CA 1
ATOM 1764 C C . GLY A 1 225 ? 5.606 3.329 -5.640 1.00 89.62 225 GLY A C 1
ATOM 1765 O O . GLY A 1 225 ? 5.455 2.492 -4.756 1.00 89.62 225 GLY A O 1
ATOM 1766 N N . VAL A 1 226 ? 5.434 3.034 -6.932 1.00 87.56 226 VAL A N 1
ATOM 1767 C CA . VAL A 1 226 ? 5.104 1.682 -7.403 1.00 87.56 226 VAL A CA 1
ATOM 1768 C C . VAL A 1 226 ? 6.298 0.738 -7.229 1.00 87.56 226 VAL A C 1
ATOM 1770 O O . VAL A 1 226 ? 6.109 -0.421 -6.851 1.00 87.56 226 VAL A O 1
ATOM 1773 N N . ASP A 1 227 ? 7.529 1.216 -7.418 1.00 87.75 227 ASP A N 1
ATOM 1774 C CA . ASP A 1 227 ? 8.734 0.417 -7.168 1.00 87.75 227 ASP A CA 1
ATOM 1775 C C . ASP A 1 227 ? 8.927 0.108 -5.682 1.00 87.75 227 ASP A C 1
ATOM 1777 O O . ASP A 1 227 ? 9.332 -1.008 -5.346 1.00 87.75 227 ASP A O 1
ATOM 1781 N N . LEU A 1 228 ? 8.529 1.020 -4.783 1.00 90.94 228 LEU A N 1
ATOM 1782 C CA . LEU A 1 228 ? 8.436 0.715 -3.353 1.00 90.94 228 LEU A CA 1
ATOM 1783 C C . LEU A 1 228 ? 7.507 -0.483 -3.112 1.00 90.94 228 LEU A C 1
ATOM 1785 O O . LEU A 1 228 ? 7.892 -1.423 -2.415 1.00 90.94 228 LEU A O 1
ATOM 1789 N N . ILE A 1 229 ? 6.310 -0.488 -3.715 1.00 91.00 229 ILE A N 1
ATOM 1790 C CA . ILE A 1 229 ? 5.369 -1.616 -3.593 1.00 91.00 229 ILE A CA 1
ATOM 1791 C C . ILE A 1 229 ? 6.005 -2.908 -4.111 1.00 91.00 229 ILE A C 1
ATOM 1793 O O . ILE A 1 229 ? 5.965 -3.926 -3.420 1.00 91.00 229 ILE A O 1
ATOM 1797 N N . LYS A 1 230 ? 6.619 -2.882 -5.303 1.00 86.56 230 LYS A N 1
ATOM 1798 C CA . LYS A 1 230 ? 7.284 -4.058 -5.892 1.00 86.56 230 LYS A CA 1
ATOM 1799 C C . LYS A 1 230 ? 8.380 -4.601 -4.971 1.00 86.56 230 LYS A C 1
ATOM 1801 O O . LYS A 1 230 ? 8.447 -5.812 -4.757 1.00 86.56 230 LYS A O 1
ATOM 1806 N N . SER A 1 231 ? 9.205 -3.721 -4.403 1.00 87.69 231 SER A N 1
ATOM 1807 C CA . SER A 1 231 ? 10.270 -4.089 -3.466 1.00 87.69 231 SER A CA 1
ATOM 1808 C C . SER A 1 231 ? 9.710 -4.757 -2.204 1.00 87.69 231 SER A C 1
ATOM 1810 O O . SER A 1 231 ? 10.141 -5.857 -1.846 1.00 87.69 231 SER A O 1
ATOM 1812 N N . ILE A 1 232 ? 8.678 -4.169 -1.586 1.00 92.31 232 ILE A N 1
ATOM 1813 C CA . ILE A 1 232 ? 7.997 -4.749 -0.416 1.00 92.31 232 ILE A CA 1
ATOM 1814 C C . ILE A 1 232 ? 7.425 -6.129 -0.752 1.00 92.31 232 ILE A C 1
ATOM 1816 O O . ILE A 1 232 ? 7.674 -7.092 -0.028 1.00 92.31 232 ILE A O 1
ATOM 1820 N N . MET A 1 233 ? 6.706 -6.252 -1.870 1.00 87.50 233 MET A N 1
ATOM 1821 C CA . MET A 1 233 ? 6.104 -7.517 -2.302 1.00 87.50 233 MET A CA 1
ATOM 1822 C C . MET A 1 233 ? 7.158 -8.600 -2.547 1.00 87.50 233 MET A C 1
ATOM 1824 O O . MET A 1 233 ? 6.957 -9.754 -2.166 1.00 87.50 233 MET A O 1
ATOM 1828 N N . LYS A 1 234 ? 8.308 -8.241 -3.132 1.00 86.25 234 LYS A N 1
ATOM 1829 C CA . LYS A 1 234 ? 9.439 -9.159 -3.324 1.00 86.25 234 LYS A CA 1
ATOM 1830 C C . LYS A 1 234 ? 9.992 -9.651 -1.986 1.00 86.25 234 LYS A C 1
ATOM 1832 O O . LYS A 1 234 ? 10.197 -10.851 -1.822 1.00 86.25 234 LYS A O 1
ATOM 1837 N N . ILE A 1 235 ? 10.193 -8.753 -1.021 1.00 87.06 235 ILE A N 1
ATOM 1838 C CA . ILE A 1 235 ? 10.641 -9.109 0.334 1.00 87.06 235 ILE A CA 1
ATOM 1839 C C . ILE A 1 235 ? 9.616 -10.028 1.005 1.00 87.06 235 ILE A C 1
ATOM 1841 O O . ILE A 1 235 ? 9.980 -11.085 1.516 1.00 87.06 235 ILE A O 1
ATOM 1845 N N . TYR A 1 236 ? 8.333 -9.670 0.968 1.00 92.12 236 TYR A N 1
ATOM 1846 C CA . TYR A 1 236 ? 7.270 -10.448 1.601 1.00 92.12 236 TYR A CA 1
ATOM 1847 C C . TYR A 1 236 ? 7.170 -11.853 1.013 1.00 92.12 236 TYR A C 1
ATOM 1849 O O . TYR A 1 236 ? 7.081 -12.819 1.767 1.00 92.12 236 TYR A O 1
ATOM 1857 N N . LYS A 1 237 ? 7.278 -11.981 -0.314 1.00 86.88 237 LYS A N 1
ATOM 1858 C CA . LYS A 1 237 ? 7.330 -13.276 -0.997 1.00 86.88 237 LYS A CA 1
ATOM 1859 C C . LYS A 1 237 ? 8.553 -14.093 -0.577 1.00 86.88 237 LYS A C 1
ATOM 1861 O O . LYS A 1 237 ? 8.410 -15.261 -0.245 1.00 86.88 237 LYS A O 1
ATOM 1866 N N . ASN A 1 238 ? 9.742 -13.490 -0.563 1.00 87.25 238 ASN A N 1
ATOM 1867 C CA . ASN A 1 238 ? 10.985 -14.197 -0.236 1.00 87.25 238 ASN A CA 1
ATOM 1868 C C . ASN A 1 238 ? 11.014 -14.715 1.208 1.00 87.25 238 ASN A C 1
ATOM 1870 O O . ASN A 1 238 ? 11.566 -15.781 1.465 1.00 87.25 238 ASN A O 1
ATOM 1874 N N . TYR A 1 239 ? 10.421 -13.971 2.142 1.00 91.00 239 TYR A N 1
ATOM 1875 C CA . TYR A 1 239 ? 10.385 -14.334 3.558 1.00 91.00 239 TYR A CA 1
ATOM 1876 C C . TYR A 1 239 ? 9.043 -14.933 4.010 1.00 91.00 239 TYR A C 1
ATOM 1878 O O . TYR A 1 239 ? 8.827 -15.076 5.212 1.00 91.00 239 TYR A O 1
ATOM 1886 N N . ASN A 1 240 ? 8.148 -15.287 3.076 1.00 91.19 240 ASN A N 1
ATOM 1887 C CA . ASN A 1 240 ? 6.812 -15.836 3.347 1.00 91.19 240 ASN A CA 1
ATOM 1888 C C . ASN A 1 240 ? 6.020 -15.035 4.400 1.00 91.19 240 ASN A C 1
ATOM 1890 O O . ASN A 1 240 ? 5.415 -15.594 5.320 1.00 91.19 240 ASN A O 1
ATOM 1894 N N . MET A 1 241 ? 6.038 -13.708 4.278 1.00 94.06 241 MET A N 1
ATOM 1895 C CA . MET A 1 241 ? 5.290 -12.818 5.162 1.00 94.06 241 MET A CA 1
ATOM 1896 C C . MET A 1 241 ? 3.787 -12.983 4.917 1.00 94.06 241 MET A C 1
ATOM 1898 O O . MET A 1 241 ? 3.329 -12.941 3.778 1.00 94.06 241 MET A O 1
ATOM 1902 N N . LYS A 1 242 ? 3.015 -13.150 5.998 1.00 94.75 242 LYS A N 1
ATOM 1903 C CA . LYS A 1 242 ? 1.544 -13.268 5.941 1.00 94.75 242 LYS A CA 1
ATOM 1904 C C . LYS A 1 242 ? 0.833 -11.918 5.815 1.00 94.75 242 LYS A C 1
ATOM 1906 O O . LYS A 1 242 ? -0.346 -11.884 5.486 1.00 94.75 242 LYS A O 1
ATOM 1911 N N . THR A 1 243 ? 1.532 -10.830 6.128 1.00 97.25 243 THR A N 1
ATOM 1912 C CA . THR A 1 243 ? 1.016 -9.463 6.052 1.00 97.25 243 THR A CA 1
ATOM 1913 C C . THR A 1 243 ? 0.669 -9.107 4.612 1.00 97.25 243 THR A C 1
ATOM 1915 O O . THR A 1 243 ? 1.468 -9.314 3.702 1.00 97.25 243 THR A O 1
ATOM 1918 N N . GLU A 1 244 ? -0.512 -8.537 4.406 1.00 95.38 244 GLU A N 1
ATOM 1919 C CA . GLU A 1 244 ? -0.963 -8.089 3.092 1.00 95.38 244 GLU A CA 1
ATOM 1920 C C . GLU A 1 244 ? -0.577 -6.621 2.851 1.00 95.38 244 GLU A C 1
ATOM 1922 O O . GLU A 1 244 ? -0.627 -5.793 3.761 1.00 95.38 244 GLU A O 1
ATOM 1927 N N . VAL A 1 245 ? -0.206 -6.269 1.620 1.00 95.00 245 VAL A N 1
ATOM 1928 C CA . VAL A 1 245 ? 0.135 -4.884 1.259 1.00 95.00 245 VAL A CA 1
ATOM 1929 C C . VAL A 1 245 ? -1.100 -4.166 0.717 1.00 95.00 245 VAL A C 1
ATOM 1931 O O . VAL A 1 245 ? -1.711 -4.624 -0.245 1.00 95.00 245 VAL A O 1
ATOM 1934 N N . ILE A 1 246 ? -1.437 -3.016 1.302 1.00 94.94 246 ILE A N 1
ATOM 1935 C CA . ILE A 1 246 ? -2.449 -2.085 0.790 1.00 94.94 246 ILE A CA 1
ATOM 1936 C C . ILE A 1 246 ? -1.705 -0.900 0.173 1.00 94.94 246 ILE A C 1
ATOM 1938 O O . ILE A 1 246 ? -1.221 -0.026 0.886 1.00 94.94 246 ILE A O 1
ATOM 1942 N N . ALA A 1 247 ? -1.583 -0.859 -1.154 1.00 92.06 247 ALA A N 1
ATOM 1943 C CA . ALA A 1 247 ? -0.948 0.273 -1.826 1.00 92.06 247 ALA A CA 1
ATOM 1944 C C . ALA A 1 247 ? -1.769 1.552 -1.574 1.00 92.06 247 ALA A C 1
ATOM 1946 O O . ALA A 1 247 ? -2.878 1.705 -2.081 1.00 92.06 247 ALA A O 1
ATOM 1947 N N . ALA A 1 248 ? -1.239 2.451 -0.745 1.00 92.88 248 ALA A N 1
ATOM 1948 C CA . ALA A 1 248 ? -1.944 3.622 -0.244 1.00 92.88 248 ALA A CA 1
ATOM 1949 C C . ALA A 1 248 ? -1.382 4.916 -0.846 1.00 92.88 248 ALA A C 1
ATOM 1951 O O . ALA A 1 248 ? -0.316 4.950 -1.465 1.00 92.88 248 ALA A O 1
ATOM 1952 N N . SER A 1 249 ? -2.112 6.019 -0.657 1.00 92.69 249 SER A N 1
ATOM 1953 C CA . SER A 1 249 ? -1.789 7.316 -1.265 1.00 92.69 249 SER A CA 1
ATOM 1954 C C . SER A 1 249 ? -1.676 7.257 -2.799 1.00 92.69 249 SER A C 1
ATOM 1956 O O . SER A 1 249 ? -0.863 7.976 -3.380 1.00 92.69 249 SER A O 1
ATOM 1958 N N . ILE A 1 250 ? -2.491 6.430 -3.455 1.00 89.81 250 ILE A N 1
ATOM 1959 C CA . ILE A 1 250 ? -2.596 6.395 -4.917 1.00 89.81 250 ILE A CA 1
ATOM 1960 C C . ILE A 1 250 ? -3.172 7.727 -5.419 1.00 89.81 250 ILE A C 1
ATOM 1962 O O . ILE A 1 250 ? -4.142 8.251 -4.873 1.00 89.81 250 ILE A O 1
ATOM 1966 N N . ARG A 1 251 ? -2.529 8.309 -6.430 1.00 88.00 251 ARG A N 1
ATOM 1967 C CA . ARG A 1 251 ? -2.831 9.624 -7.011 1.00 88.00 251 ARG A CA 1
ATOM 1968 C C . ARG A 1 251 ? -3.600 9.542 -8.316 1.00 88.00 251 ARG A C 1
ATOM 1970 O O . ARG A 1 251 ? -4.410 10.422 -8.591 1.00 88.00 251 ARG A O 1
ATOM 1977 N N . ASN A 1 252 ? -3.325 8.525 -9.124 1.00 83.75 252 ASN A N 1
ATOM 1978 C CA . ASN A 1 252 ? -3.917 8.373 -10.444 1.00 83.75 252 ASN A CA 1
ATOM 1979 C C . ASN A 1 252 ? -4.064 6.892 -10.816 1.00 83.75 252 ASN A C 1
ATOM 1981 O O . ASN A 1 252 ? -3.411 6.014 -10.255 1.00 83.75 252 ASN A O 1
ATOM 1985 N N . ALA A 1 253 ? -4.916 6.622 -11.805 1.00 82.00 253 ALA A N 1
ATOM 1986 C CA . ALA A 1 253 ? -5.165 5.267 -12.291 1.00 82.00 253 ALA A CA 1
ATOM 1987 C C . ALA A 1 253 ? -3.927 4.617 -12.935 1.00 82.00 253 ALA A C 1
ATOM 1989 O O . ALA A 1 253 ? -3.902 3.406 -13.117 1.00 82.00 253 ALA A O 1
ATOM 1990 N N . ARG A 1 254 ? -2.902 5.395 -13.311 1.00 79.56 254 ARG A N 1
ATOM 1991 C CA . ARG A 1 254 ? -1.699 4.840 -13.937 1.00 79.56 254 ARG A CA 1
ATOM 1992 C C . ARG A 1 254 ? -0.800 4.129 -12.936 1.00 79.56 254 ARG A C 1
ATOM 1994 O O . ARG A 1 254 ? -0.318 3.054 -13.254 1.00 79.56 254 ARG A O 1
ATOM 2001 N N . GLN A 1 255 ? -0.666 4.657 -11.720 1.00 78.38 255 GLN A N 1
ATOM 2002 C CA . GLN A 1 255 ? 0.027 3.949 -10.641 1.00 78.38 255 GLN A CA 1
ATOM 2003 C C . GLN A 1 255 ? -0.619 2.594 -10.361 1.00 78.38 255 GLN A C 1
ATOM 2005 O O . GLN A 1 255 ? 0.080 1.622 -10.088 1.00 78.38 255 GLN A O 1
ATOM 2010 N N . VAL A 1 256 ? -1.951 2.513 -10.467 1.00 78.38 256 VAL A N 1
ATOM 2011 C CA . VAL A 1 256 ? -2.634 1.223 -10.403 1.00 78.38 256 VAL A CA 1
ATOM 2012 C C . VAL A 1 256 ? -2.194 0.364 -11.591 1.00 78.38 256 VAL A C 1
ATOM 2014 O O . VAL A 1 256 ? -1.751 -0.754 -11.357 1.00 78.38 256 VAL A O 1
ATOM 2017 N N . ARG A 1 257 ? -2.154 0.898 -12.826 1.00 75.25 257 ARG A N 1
ATOM 2018 C CA . ARG A 1 257 ? -1.816 0.119 -14.043 1.00 75.25 257 ARG A CA 1
ATOM 2019 C C . ARG A 1 257 ? -0.401 -0.408 -14.045 1.00 75.25 257 ARG A C 1
ATOM 2021 O O . ARG A 1 257 ? -0.157 -1.505 -14.524 1.00 75.25 257 ARG A O 1
ATOM 2028 N N . GLU A 1 258 ? 0.522 0.340 -13.468 1.00 69.00 258 GLU A N 1
ATOM 2029 C CA . GLU A 1 258 ? 1.913 -0.061 -13.263 1.00 69.00 258 GLU A CA 1
ATOM 2030 C C . GLU A 1 258 ? 2.053 -1.110 -12.164 1.00 69.00 258 GLU A C 1
ATOM 2032 O O . GLU A 1 258 ? 3.046 -1.841 -12.109 1.00 69.00 258 GLU A O 1
ATOM 2037 N N . MET A 1 259 ? 1.030 -1.252 -11.318 1.00 67.75 259 MET A N 1
ATOM 2038 C CA . MET A 1 259 ? 0.793 -2.447 -10.523 1.00 67.75 259 MET A CA 1
ATOM 2039 C C . MET A 1 259 ? 0.256 -3.629 -11.382 1.00 67.75 259 MET A C 1
ATOM 2041 O O . MET A 1 259 ? 0.005 -4.678 -10.810 1.00 67.75 259 MET A O 1
ATOM 2045 N N . GLY A 1 260 ? 0.253 -3.530 -12.733 1.00 57.84 260 GLY A N 1
ATOM 2046 C CA . GLY A 1 260 ? 0.160 -4.551 -13.826 1.00 57.84 260 GLY A CA 1
ATOM 2047 C C . GLY A 1 260 ? 1.532 -5.040 -14.419 1.00 57.84 260 GLY A C 1
ATOM 2048 O O . GLY A 1 260 ? 2.453 -4.240 -14.515 1.00 57.84 260 GLY A O 1
ATOM 2049 N N . GLY A 1 261 ? 1.769 -6.349 -14.704 1.00 56.62 261 GLY A N 1
ATOM 2050 C CA . GLY A 1 261 ? 3.092 -6.959 -15.028 1.00 56.62 261 GLY A CA 1
ATOM 2051 C C . GLY A 1 261 ? 3.271 -8.514 -15.195 1.00 56.62 261 GLY A C 1
ATOM 2052 O O . GLY A 1 261 ? 4.270 -9.016 -14.689 1.00 56.62 261 GLY A O 1
ATOM 2053 N N . LEU A 1 262 ? 2.426 -9.294 -15.918 1.00 51.81 262 LEU A N 1
ATOM 2054 C CA . LEU A 1 262 ? 2.638 -10.733 -16.281 1.00 51.81 262 LEU A CA 1
ATOM 2055 C C . LEU A 1 262 ? 4.027 -11.024 -16.877 1.00 51.81 262 LEU A C 1
ATOM 2057 O O . LEU A 1 262 ? 4.484 -12.162 -16.798 1.00 51.81 262 LEU A O 1
ATOM 2061 N N . ALA A 1 263 ? 4.660 -10.090 -17.601 1.00 50.69 263 ALA A N 1
ATOM 2062 C CA . ALA A 1 263 ? 5.836 -10.425 -18.415 1.00 50.69 263 ALA A CA 1
ATOM 2063 C C . ALA A 1 263 ? 6.998 -10.987 -17.572 1.00 50.69 263 ALA A C 1
ATOM 2065 O O . ALA A 1 263 ? 7.787 -11.789 -18.071 1.00 50.69 263 ALA A O 1
ATOM 2066 N N . GLU A 1 264 ? 7.058 -10.618 -16.290 1.00 53.78 264 GLU A N 1
ATOM 2067 C CA . GLU A 1 264 ? 8.005 -11.158 -15.309 1.00 53.78 264 GLU A CA 1
ATOM 2068 C C . GLU A 1 264 ? 7.550 -12.476 -14.660 1.00 53.78 264 GLU A C 1
ATOM 2070 O O . GLU A 1 264 ? 8.376 -13.194 -14.098 1.00 53.78 264 GLU A O 1
ATOM 2075 N N . LYS A 1 265 ? 6.265 -12.837 -14.738 1.00 51.69 265 LYS A N 1
ATOM 2076 C CA . LYS A 1 265 ? 5.719 -14.059 -14.130 1.00 51.69 265 LYS A CA 1
ATOM 2077 C C . LYS A 1 265 ? 5.587 -15.245 -15.074 1.00 51.69 265 LYS A C 1
ATOM 2079 O O . LYS A 1 265 ? 5.718 -16.372 -14.600 1.00 51.69 265 LYS A O 1
ATOM 2084 N N . MET A 1 266 ? 5.445 -15.029 -16.386 1.00 60.56 266 MET A N 1
ATOM 2085 C CA . MET A 1 266 ? 5.343 -16.123 -17.368 1.00 60.56 266 MET A CA 1
ATOM 2086 C C . MET A 1 266 ? 6.478 -16.177 -18.407 1.00 60.56 266 MET A C 1
ATOM 2088 O O . MET A 1 266 ? 6.216 -16.128 -19.616 1.00 60.56 266 MET A O 1
ATOM 2092 N N . PRO A 1 267 ? 7.750 -16.338 -18.006 1.00 64.88 267 PRO A N 1
ATOM 2093 C CA . PRO A 1 267 ? 8.862 -16.363 -18.957 1.00 64.88 267 PRO A CA 1
ATOM 2094 C C . PRO A 1 267 ? 8.757 -17.528 -19.958 1.00 64.88 267 PRO A C 1
ATOM 2096 O O . PRO A 1 267 ? 9.049 -17.359 -21.143 1.00 64.88 267 PRO A O 1
ATOM 2099 N N . LEU A 1 268 ? 8.271 -18.694 -19.513 1.00 71.19 268 LEU A N 1
ATOM 2100 C CA . LEU A 1 268 ? 8.115 -19.878 -20.363 1.00 71.19 268 LEU A CA 1
ATOM 2101 C C . LEU A 1 268 ? 6.952 -19.736 -21.360 1.00 71.19 268 LEU A C 1
ATOM 2103 O O . LEU A 1 268 ? 7.090 -20.097 -22.529 1.00 71.19 268 LEU A O 1
ATOM 2107 N N . THR A 1 269 ? 5.825 -19.159 -20.939 1.00 71.56 269 THR A N 1
ATOM 2108 C CA . THR A 1 269 ? 4.674 -18.896 -21.823 1.00 71.56 269 THR A CA 1
ATOM 2109 C C . THR A 1 269 ? 5.003 -17.821 -22.851 1.00 71.56 269 THR A C 1
ATOM 2111 O O . THR A 1 269 ? 4.669 -17.966 -24.023 1.00 71.56 269 THR A O 1
ATOM 2114 N N . ARG A 1 270 ? 5.748 -16.779 -22.457 1.00 74.56 270 ARG A N 1
ATOM 2115 C CA . ARG A 1 270 ? 6.289 -15.790 -23.397 1.00 74.56 270 ARG A CA 1
ATOM 2116 C C . ARG A 1 270 ? 7.179 -16.454 -24.447 1.00 74.56 270 ARG A C 1
ATOM 2118 O O . ARG A 1 270 ? 6.986 -16.221 -25.640 1.00 74.56 270 ARG A O 1
ATOM 2125 N N . ALA A 1 271 ? 8.128 -17.289 -24.026 1.00 79.19 271 ALA A N 1
ATOM 2126 C CA . ALA A 1 271 ? 9.052 -17.960 -24.938 1.00 79.19 271 ALA A CA 1
ATOM 2127 C C . ALA A 1 271 ? 8.324 -18.902 -25.915 1.00 79.19 271 ALA A C 1
ATOM 2129 O O . ALA A 1 271 ? 8.528 -18.820 -27.126 1.00 79.19 271 ALA A O 1
ATOM 2130 N N . THR A 1 272 ? 7.421 -19.746 -25.415 1.00 83.25 272 THR A N 1
ATOM 2131 C CA . THR A 1 272 ? 6.662 -20.704 -26.240 1.00 83.25 272 THR A CA 1
ATOM 2132 C C . THR A 1 272 ? 5.698 -20.015 -27.208 1.00 83.25 272 THR A C 1
ATOM 2134 O O . THR A 1 272 ? 5.686 -20.359 -28.390 1.00 83.25 272 THR A O 1
ATOM 2137 N N . CYS A 1 273 ? 4.966 -18.982 -26.774 1.00 77.56 273 CYS A N 1
ATOM 2138 C CA . CYS A 1 273 ? 4.113 -18.185 -27.662 1.00 77.56 273 CYS A CA 1
ATOM 2139 C C . CYS A 1 273 ? 4.917 -17.444 -28.739 1.00 77.56 273 CYS A C 1
ATOM 2141 O O . CYS A 1 273 ? 4.468 -17.365 -29.884 1.00 77.56 273 CYS A O 1
ATOM 2143 N N . THR A 1 274 ? 6.107 -16.935 -28.404 1.00 78.81 274 THR A N 1
ATOM 2144 C CA . THR A 1 274 ? 7.013 -16.288 -29.370 1.00 78.81 274 THR A CA 1
ATOM 2145 C C . THR A 1 274 ? 7.463 -17.284 -30.445 1.00 78.81 274 THR A C 1
ATOM 2147 O O . THR A 1 274 ? 7.398 -16.980 -31.635 1.00 78.81 274 THR A O 1
ATOM 2150 N N . VAL A 1 275 ? 7.854 -18.501 -30.047 1.00 84.25 275 VAL A N 1
ATOM 2151 C CA . VAL A 1 275 ? 8.296 -19.568 -30.965 1.00 84.25 275 VAL A CA 1
ATOM 2152 C C . VAL A 1 275 ? 7.154 -20.069 -31.857 1.00 84.25 275 VAL A C 1
ATOM 2154 O O . VAL A 1 275 ? 7.309 -20.142 -33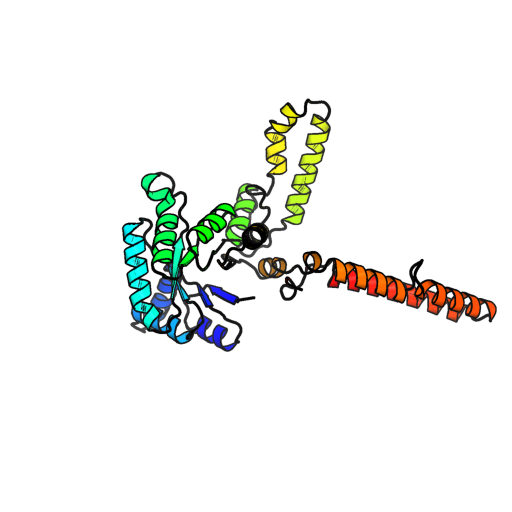.077 1.00 84.25 275 VAL A O 1
ATOM 2157 N N . ALA A 1 276 ? 5.986 -20.369 -31.282 1.00 80.81 276 ALA A N 1
ATOM 2158 C CA . ALA A 1 276 ? 4.822 -20.832 -32.041 1.00 80.81 276 ALA A CA 1
ATOM 2159 C C . ALA A 1 276 ? 4.369 -19.789 -33.073 1.00 80.81 276 ALA A C 1
ATOM 2161 O O . ALA A 1 276 ? 4.079 -20.110 -34.227 1.00 80.81 276 ALA A O 1
ATOM 2162 N N . SER A 1 277 ? 4.379 -18.517 -32.684 1.00 80.12 277 SER A N 1
ATOM 2163 C CA . SER A 1 277 ? 3.983 -17.432 -33.573 1.00 80.12 277 SER A CA 1
ATOM 2164 C C . SER A 1 277 ? 5.024 -17.142 -34.655 1.00 80.12 277 SER A C 1
ATOM 2166 O O . SER A 1 277 ? 4.645 -16.903 -3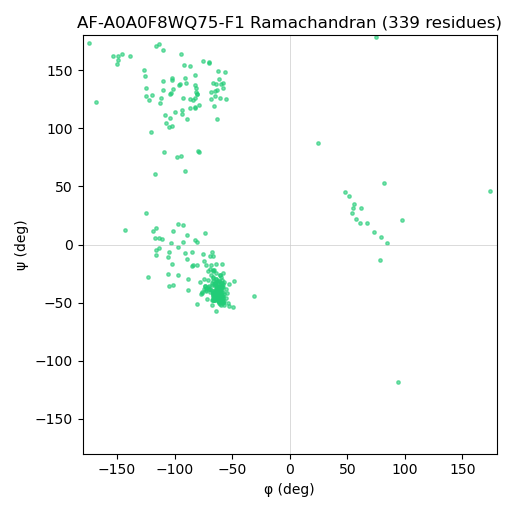5.800 1.00 80.12 277 SER A O 1
ATOM 2168 N N . ALA A 1 278 ? 6.324 -17.229 -34.346 1.00 82.38 278 ALA A N 1
ATOM 2169 C CA . ALA A 1 278 ? 7.386 -17.145 -35.350 1.00 82.38 278 ALA A CA 1
ATOM 2170 C C . ALA A 1 278 ? 7.241 -18.237 -36.428 1.00 82.38 278 ALA A C 1
ATOM 2172 O O . ALA A 1 278 ? 7.492 -17.980 -37.609 1.00 82.38 278 ALA A O 1
ATOM 2173 N N . SER A 1 279 ? 6.738 -19.419 -36.048 1.00 85.00 279 SER A N 1
ATOM 2174 C CA . SER A 1 279 ? 6.364 -20.471 -36.996 1.00 85.00 279 SER A CA 1
ATOM 2175 C C . SER A 1 279 ? 5.178 -20.082 -37.885 1.00 85.00 279 SER A C 1
ATOM 2177 O O . SER A 1 279 ? 5.288 -20.183 -39.102 1.00 85.00 279 SER A O 1
ATOM 2179 N N . ILE A 1 280 ? 4.082 -19.555 -37.326 1.00 81.62 280 ILE A N 1
ATOM 2180 C CA . ILE A 1 280 ? 2.881 -19.145 -38.091 1.00 81.62 280 ILE A CA 1
ATOM 2181 C C . ILE A 1 280 ? 3.177 -17.991 -39.063 1.00 81.62 280 ILE A C 1
ATOM 2183 O O . ILE A 1 280 ? 2.738 -17.988 -40.221 1.00 81.62 280 ILE A O 1
ATOM 2187 N N . VAL A 1 281 ? 3.951 -17.001 -38.612 1.00 82.31 281 VAL A N 1
ATOM 2188 C CA . VAL A 1 281 ? 4.406 -15.884 -39.452 1.00 82.31 281 VAL A CA 1
ATOM 2189 C C . VAL A 1 281 ? 5.310 -16.396 -40.575 1.00 82.31 281 VAL A C 1
ATOM 2191 O O . VAL A 1 281 ? 5.260 -15.877 -41.690 1.00 82.31 281 VAL A O 1
ATOM 2194 N N . GLY A 1 282 ? 6.026 -17.492 -40.329 1.00 79.81 282 GLY A N 1
ATOM 2195 C CA . GLY A 1 282 ? 6.913 -18.129 -41.286 1.00 79.81 282 GLY A CA 1
ATOM 2196 C C . GLY A 1 282 ? 8.263 -17.436 -41.328 1.00 79.81 282 GLY A C 1
ATOM 2197 O O . GLY A 1 282 ? 8.713 -17.036 -42.392 1.00 79.81 282 GLY A O 1
ATOM 2198 N N . ILE A 1 283 ? 8.894 -17.275 -40.166 1.00 81.00 283 ILE A N 1
ATOM 2199 C CA . ILE A 1 283 ? 10.259 -16.755 -40.029 1.00 81.00 283 ILE A CA 1
ATOM 2200 C C . ILE A 1 283 ? 11.245 -17.942 -40.078 1.00 81.00 283 ILE A C 1
ATOM 2202 O O . ILE A 1 283 ? 10.961 -18.977 -39.470 1.00 81.00 283 ILE A O 1
ATOM 2206 N N . PRO A 1 284 ? 12.400 -17.851 -40.765 1.00 82.44 284 PRO A N 1
ATOM 2207 C CA . PRO A 1 284 ? 13.437 -18.881 -40.674 1.00 82.44 284 PRO A CA 1
ATOM 2208 C C . PRO A 1 284 ? 13.908 -19.075 -39.220 1.00 82.44 284 PRO A C 1
ATOM 2210 O O . PRO A 1 284 ? 14.091 -18.076 -38.522 1.00 82.44 284 PRO A O 1
ATOM 2213 N N . PRO A 1 285 ? 14.145 -20.312 -38.738 1.00 83.06 285 PRO A N 1
ATOM 2214 C CA . PRO A 1 285 ? 14.144 -21.601 -39.446 1.00 83.06 285 PRO A CA 1
ATOM 2215 C C . PRO A 1 285 ? 12.830 -22.410 -39.329 1.00 83.06 285 PRO A C 1
ATOM 2217 O O . PRO A 1 285 ? 12.831 -23.620 -39.552 1.00 83.06 285 PRO A O 1
ATOM 2220 N N . PHE A 1 286 ? 11.713 -21.792 -38.944 1.00 86.19 286 PHE A N 1
ATOM 2221 C CA . PHE A 1 286 ? 10.496 -22.513 -38.558 1.00 86.19 286 PHE A CA 1
ATOM 2222 C C . PHE A 1 286 ? 9.707 -23.097 -39.747 1.00 86.19 286 PHE A C 1
ATOM 2224 O O . PHE A 1 286 ? 9.804 -22.637 -40.882 1.00 86.19 286 PHE A O 1
ATOM 2231 N N . SER A 1 287 ? 8.881 -24.118 -39.498 1.00 82.62 287 SER A N 1
ATOM 2232 C CA . SER A 1 287 ? 8.189 -24.890 -40.548 1.00 82.62 287 SER A CA 1
ATOM 2233 C C . SER A 1 287 ? 7.234 -24.066 -41.421 1.00 82.62 287 SER A C 1
ATOM 2235 O O . SER A 1 287 ? 7.095 -24.340 -42.619 1.00 82.62 287 SER A O 1
ATOM 2237 N N . GLY A 1 288 ? 6.607 -23.023 -40.868 1.00 82.19 288 GLY A N 1
ATOM 2238 C CA . GLY A 1 288 ? 5.756 -22.129 -41.654 1.00 82.19 288 GLY A CA 1
ATOM 2239 C C . GLY A 1 288 ? 6.524 -21.262 -42.657 1.00 82.19 288 GLY A C 1
ATOM 2240 O O . GLY A 1 288 ? 5.931 -20.847 -43.651 1.00 82.19 288 GLY A O 1
ATOM 2241 N N . PHE A 1 289 ? 7.835 -21.042 -42.468 1.00 87.75 289 PHE A N 1
ATOM 2242 C CA . PHE A 1 289 ? 8.683 -20.374 -43.466 1.00 87.75 289 PHE A CA 1
ATOM 2243 C C . PHE A 1 289 ? 8.828 -21.259 -44.701 1.00 87.75 289 PHE A C 1
ATOM 2245 O O . PHE A 1 289 ? 8.518 -20.833 -45.809 1.00 87.75 289 PHE A O 1
ATOM 2252 N N . TRP A 1 290 ? 9.220 -22.518 -44.498 1.00 87.62 290 TRP A N 1
ATOM 2253 C CA . TRP A 1 290 ? 9.440 -23.477 -45.580 1.00 87.62 290 TRP A CA 1
ATOM 2254 C C . TRP A 1 290 ? 8.170 -23.755 -46.380 1.00 87.62 290 TRP A C 1
ATOM 2256 O O . TRP A 1 290 ? 8.206 -23.778 -47.607 1.00 87.62 290 TRP A O 1
ATOM 2266 N N . SER A 1 291 ? 7.030 -23.873 -45.698 1.00 86.06 291 SER A N 1
ATOM 2267 C CA . SER A 1 291 ? 5.734 -24.084 -46.355 1.00 86.06 291 SER A CA 1
ATOM 2268 C C . SER A 1 291 ? 5.366 -22.912 -47.273 1.00 86.06 291 SER A C 1
ATOM 2270 O O . SER A 1 291 ? 4.966 -23.113 -48.419 1.00 86.06 291 SER A O 1
ATOM 2272 N N . LYS A 1 292 ? 5.550 -21.670 -46.803 1.00 86.50 292 LYS A N 1
ATOM 2273 C CA . LYS A 1 292 ? 5.284 -20.464 -47.603 1.00 86.50 292 LYS A CA 1
ATOM 2274 C C . LYS A 1 292 ? 6.293 -20.282 -48.728 1.00 86.50 292 LYS A C 1
ATOM 2276 O O . LYS A 1 292 ? 5.900 -19.915 -49.829 1.00 86.50 292 LYS A O 1
ATOM 2281 N N . LEU A 1 293 ? 7.562 -20.588 -48.477 1.00 90.56 293 LEU A N 1
ATOM 2282 C CA . LEU A 1 293 ? 8.622 -20.523 -49.476 1.00 90.56 293 LEU A CA 1
ATOM 2283 C C . LEU A 1 293 ? 8.340 -21.473 -50.652 1.00 90.56 293 LEU A C 1
ATOM 2285 O O . LEU A 1 293 ? 8.438 -21.064 -51.806 1.00 90.56 293 LEU A O 1
ATOM 2289 N N . ILE A 1 294 ? 7.909 -22.707 -50.368 1.00 92.06 294 ILE A N 1
ATOM 2290 C CA . ILE A 1 294 ? 7.517 -23.681 -51.398 1.00 92.06 294 ILE A CA 1
ATOM 2291 C C . ILE A 1 294 ? 6.311 -23.176 -52.201 1.00 92.06 294 ILE A C 1
ATOM 2293 O O . ILE A 1 294 ? 6.331 -23.250 -53.427 1.00 92.06 294 ILE A O 1
ATOM 2297 N N . MET A 1 295 ? 5.287 -22.614 -51.546 1.00 90.31 295 MET A N 1
ATOM 2298 C CA . MET A 1 295 ? 4.122 -22.045 -52.243 1.00 90.31 295 MET A CA 1
ATOM 2299 C C . MET A 1 295 ? 4.497 -20.868 -53.151 1.00 90.31 295 MET A C 1
ATOM 2301 O O . MET A 1 295 ? 3.979 -20.762 -54.261 1.00 90.31 295 MET A O 1
ATOM 2305 N N . VAL A 1 296 ? 5.415 -20.005 -52.707 1.00 92.00 296 VAL A N 1
ATOM 2306 C CA . VAL A 1 296 ? 5.938 -18.898 -53.520 1.00 92.00 296 VAL A CA 1
ATOM 2307 C C . VAL A 1 296 ? 6.682 -19.435 -54.743 1.00 92.00 296 VAL A C 1
ATOM 2309 O O . VAL A 1 296 ? 6.401 -18.993 -55.856 1.00 92.00 296 VAL A O 1
ATOM 2312 N N . PHE A 1 297 ? 7.571 -20.420 -54.575 1.00 93.94 297 PHE A N 1
ATOM 2313 C CA . PHE A 1 297 ? 8.278 -21.031 -55.704 1.00 93.94 297 PHE A CA 1
ATOM 2314 C C . PHE A 1 297 ? 7.332 -21.731 -56.685 1.00 93.94 297 PHE A C 1
ATOM 2316 O O . PHE A 1 297 ? 7.467 -21.538 -57.891 1.00 93.94 297 PHE A O 1
ATOM 2323 N N . ALA A 1 298 ? 6.339 -22.471 -56.188 1.00 93.50 298 ALA A N 1
ATOM 2324 C CA . ALA A 1 298 ? 5.337 -23.128 -57.024 1.00 93.50 298 ALA A CA 1
ATOM 2325 C C . ALA A 1 298 ? 4.497 -22.115 -57.823 1.00 93.50 298 ALA A C 1
ATOM 2327 O O . ALA A 1 298 ? 4.276 -22.306 -59.018 1.00 93.50 298 ALA A O 1
ATOM 2328 N N . ALA A 1 299 ? 4.079 -21.008 -57.197 1.00 93.56 299 ALA A N 1
ATOM 2329 C CA . ALA A 1 299 ? 3.337 -19.940 -57.869 1.00 93.56 299 ALA A CA 1
ATOM 2330 C C . ALA A 1 299 ? 4.171 -19.257 -58.965 1.00 93.56 299 ALA A C 1
ATOM 2332 O O . ALA A 1 299 ? 3.663 -19.004 -60.056 1.00 93.56 299 ALA A O 1
ATOM 2333 N N . ILE A 1 300 ? 5.457 -19.007 -58.702 1.00 93.31 300 ILE A N 1
ATOM 2334 C CA . ILE A 1 300 ? 6.395 -18.441 -59.682 1.00 93.31 300 ILE A CA 1
ATOM 2335 C C . ILE A 1 300 ? 6.603 -19.404 -60.857 1.00 93.31 300 ILE A C 1
ATOM 2337 O O . ILE A 1 300 ? 6.538 -18.983 -62.010 1.00 93.31 300 ILE A O 1
ATOM 2341 N N . GLN A 1 301 ? 6.816 -20.693 -60.585 1.00 93.62 301 GLN A N 1
ATOM 2342 C CA . GLN A 1 301 ? 7.055 -21.705 -61.616 1.00 93.62 301 GLN A CA 1
ATOM 2343 C C . GLN A 1 301 ? 5.822 -21.948 -62.500 1.00 93.62 301 GLN A C 1
ATOM 2345 O O . GLN A 1 301 ? 5.961 -22.222 -63.688 1.00 93.62 301 GLN A O 1
ATOM 2350 N N . ALA A 1 302 ? 4.621 -21.790 -61.942 1.00 93.50 302 ALA A N 1
ATOM 2351 C CA . ALA A 1 302 ? 3.360 -21.836 -62.677 1.00 93.50 302 ALA A CA 1
ATOM 2352 C C . ALA A 1 302 ? 3.015 -20.516 -63.408 1.00 93.50 302 ALA A C 1
ATOM 2354 O O . ALA A 1 302 ? 1.954 -20.418 -64.019 1.00 93.50 302 ALA A O 1
ATOM 2355 N N . GLY A 1 303 ? 3.881 -19.495 -63.348 1.00 91.06 303 GLY A N 1
ATOM 2356 C CA . GLY A 1 303 ? 3.683 -18.198 -64.012 1.00 91.06 303 GLY A CA 1
ATOM 2357 C C . GLY A 1 303 ? 2.728 -17.237 -63.289 1.00 91.06 303 GLY A C 1
ATOM 2358 O O . GLY A 1 303 ? 2.425 -16.159 -63.800 1.00 91.06 303 GLY A O 1
ATOM 2359 N N . PHE A 1 304 ? 2.264 -17.574 -62.084 1.00 95.44 304 PHE A N 1
ATOM 2360 C CA . PHE A 1 304 ? 1.338 -16.766 -61.285 1.00 95.44 304 PHE A CA 1
ATOM 2361 C C . PHE A 1 304 ? 2.076 -15.805 -60.335 1.00 95.44 304 PHE A C 1
ATOM 2363 O O . PHE A 1 304 ? 1.951 -15.877 -59.111 1.00 95.44 304 PHE A O 1
ATOM 2370 N N . TYR A 1 305 ? 2.832 -14.853 -60.889 1.00 92.00 305 TYR A N 1
ATOM 2371 C CA . TYR A 1 305 ? 3.649 -13.910 -60.102 1.00 92.00 305 TYR A CA 1
ATOM 2372 C C . TYR A 1 305 ? 2.844 -13.042 -59.124 1.00 92.00 305 TYR A C 1
ATOM 2374 O O . TYR A 1 305 ? 3.312 -12.739 -58.026 1.00 92.00 305 TYR A O 1
ATOM 2382 N N . TRP A 1 306 ? 1.616 -12.662 -59.487 1.00 92.06 306 TRP A N 1
ATOM 2383 C CA . TRP A 1 306 ? 0.747 -11.871 -58.612 1.00 92.06 306 TRP A CA 1
ATOM 2384 C C . TRP A 1 306 ? 0.343 -12.652 -57.352 1.00 92.06 306 TRP A C 1
ATOM 2386 O O . TRP A 1 306 ? 0.282 -12.075 -56.269 1.00 92.06 306 TRP A O 1
ATOM 2396 N N . VAL A 1 307 ? 0.148 -13.972 -57.465 1.00 90.88 307 VAL A N 1
ATOM 2397 C CA . VAL A 1 307 ? -0.152 -14.851 -56.323 1.00 90.88 307 VAL A CA 1
ATOM 2398 C C . VAL A 1 307 ? 1.048 -14.912 -55.384 1.00 90.88 307 VAL A C 1
ATOM 2400 O O . VAL A 1 307 ? 0.889 -14.768 -54.174 1.00 90.88 307 VAL A O 1
ATOM 2403 N N . ALA A 1 308 ? 2.261 -15.044 -55.930 1.00 90.69 308 ALA A N 1
ATOM 2404 C CA . ALA A 1 308 ? 3.492 -15.010 -55.143 1.00 90.69 308 ALA A CA 1
ATOM 2405 C C . ALA A 1 308 ? 3.648 -13.683 -54.374 1.00 90.69 308 ALA A C 1
ATOM 2407 O O . ALA A 1 308 ? 3.948 -13.695 -53.178 1.00 90.69 308 ALA A O 1
ATOM 2408 N N . ALA A 1 309 ? 3.373 -12.546 -55.023 1.00 90.81 309 ALA A N 1
ATOM 2409 C CA . ALA A 1 309 ? 3.410 -11.231 -54.384 1.00 90.81 309 ALA A CA 1
ATOM 2410 C C . ALA A 1 309 ? 2.375 -11.099 -53.253 1.00 90.81 309 ALA A C 1
ATOM 2412 O O . ALA A 1 309 ? 2.700 -10.588 -52.181 1.00 90.81 309 ALA A O 1
ATOM 2413 N N . VAL A 1 310 ? 1.155 -11.612 -53.449 1.00 93.31 310 VAL A N 1
ATOM 2414 C CA . VAL A 1 310 ? 0.117 -11.644 -52.405 1.00 93.31 310 VAL A CA 1
ATOM 2415 C C . VAL A 1 310 ? 0.556 -12.503 -51.218 1.00 93.31 310 VAL A C 1
ATOM 2417 O O . VAL A 1 310 ? 0.416 -12.065 -50.079 1.00 93.31 310 VAL A O 1
ATOM 2420 N N . ILE A 1 311 ? 1.144 -13.682 -51.447 1.00 89.19 311 ILE A N 1
ATOM 2421 C CA . ILE A 1 311 ? 1.630 -14.561 -50.367 1.00 89.19 311 ILE A CA 1
ATOM 2422 C C . ILE A 1 311 ? 2.700 -13.854 -49.520 1.00 89.19 311 ILE A C 1
ATOM 2424 O O . ILE A 1 311 ? 2.648 -13.896 -48.284 1.00 89.19 311 ILE A O 1
ATOM 2428 N N . VAL A 1 312 ? 3.651 -13.171 -50.164 1.00 89.00 312 VAL A N 1
ATOM 2429 C CA . VAL A 1 312 ? 4.687 -12.394 -49.466 1.00 89.00 312 VAL A CA 1
ATOM 2430 C C . VAL A 1 312 ? 4.067 -11.210 -48.720 1.00 89.00 312 VAL A C 1
ATOM 2432 O O . VAL A 1 312 ? 4.346 -11.024 -47.536 1.00 89.00 312 VAL A O 1
ATOM 2435 N N . GLY A 1 313 ? 3.177 -10.452 -49.364 1.00 89.81 313 GLY A N 1
ATOM 2436 C CA . GLY A 1 313 ? 2.502 -9.299 -48.762 1.00 89.81 313 GLY A CA 1
ATOM 2437 C C . GLY A 1 313 ? 1.682 -9.670 -47.527 1.00 89.81 313 GLY A C 1
ATOM 2438 O O . GLY A 1 313 ? 1.852 -9.069 -46.468 1.00 89.81 313 GLY A O 1
ATOM 2439 N N . VAL A 1 314 ? 0.870 -10.727 -47.616 1.00 87.88 314 VAL A N 1
ATOM 2440 C CA . VAL A 1 314 ? 0.112 -11.263 -46.475 1.00 87.88 314 VAL A CA 1
ATOM 2441 C C . VAL A 1 314 ? 1.059 -11.695 -45.357 1.00 87.88 314 VAL A C 1
ATOM 2443 O O . VAL A 1 314 ? 0.772 -11.446 -44.187 1.00 87.88 314 VAL A O 1
ATOM 2446 N N . SER A 1 315 ? 2.215 -12.277 -45.683 1.00 84.69 315 SER A N 1
ATOM 2447 C CA . SER A 1 315 ? 3.209 -12.676 -44.678 1.00 84.69 315 SER A CA 1
ATOM 2448 C C . SER A 1 315 ? 3.830 -11.475 -43.958 1.00 84.69 315 SER A C 1
ATOM 2450 O O . SER A 1 315 ? 3.962 -11.509 -42.735 1.00 84.69 315 SER A O 1
ATOM 2452 N N . VAL A 1 316 ? 4.128 -10.385 -44.672 1.00 85.25 316 VAL A N 1
ATOM 2453 C CA . VAL A 1 316 ? 4.619 -9.127 -44.080 1.00 85.25 316 VAL A CA 1
ATOM 2454 C C . VAL A 1 316 ? 3.544 -8.465 -43.216 1.00 85.25 316 VAL A C 1
ATOM 2456 O O . VAL A 1 316 ? 3.824 -8.066 -42.087 1.00 85.25 316 VAL A O 1
ATOM 2459 N N . CYS A 1 317 ? 2.296 -8.401 -43.686 1.00 85.44 317 CYS A N 1
ATOM 2460 C CA . CYS A 1 317 ? 1.178 -7.900 -42.883 1.00 85.44 317 CYS A CA 1
ATOM 2461 C C . CYS A 1 317 ? 0.984 -8.737 -41.611 1.00 85.44 317 CYS A C 1
ATOM 2463 O O . CYS A 1 317 ? 0.834 -8.180 -40.525 1.00 85.44 317 CYS A O 1
ATOM 2465 N N . THR A 1 318 ? 1.067 -10.065 -41.727 1.00 83.44 318 THR A N 1
ATOM 2466 C CA . THR A 1 318 ? 0.979 -10.989 -40.588 1.00 83.44 318 THR A CA 1
ATOM 2467 C C . THR A 1 318 ? 2.125 -10.756 -39.604 1.00 83.44 318 THR A C 1
ATOM 2469 O O . THR A 1 318 ? 1.887 -10.724 -38.400 1.00 83.44 318 THR A O 1
ATOM 2472 N N . LEU A 1 319 ? 3.350 -10.516 -40.090 1.00 83.06 319 LEU A N 1
ATOM 2473 C CA . LEU A 1 319 ? 4.500 -10.158 -39.256 1.00 83.06 319 LEU A CA 1
ATOM 2474 C C . LEU A 1 319 ? 4.268 -8.839 -38.507 1.00 83.06 319 LEU A C 1
ATOM 2476 O O . LEU A 1 319 ? 4.520 -8.773 -37.310 1.00 83.06 319 LEU A O 1
ATOM 2480 N N . ILE A 1 320 ? 3.758 -7.801 -39.172 1.00 82.06 320 ILE A N 1
ATOM 2481 C CA . ILE A 1 320 ? 3.474 -6.503 -38.538 1.00 82.06 320 ILE A CA 1
ATOM 2482 C C . ILE A 1 320 ? 2.376 -6.639 -37.475 1.00 82.06 320 ILE A C 1
ATOM 2484 O O . ILE A 1 320 ? 2.526 -6.131 -36.361 1.00 82.06 320 ILE A O 1
ATOM 2488 N N . MET A 1 321 ? 1.285 -7.345 -37.789 1.00 79.38 321 MET A N 1
ATOM 2489 C CA . MET A 1 321 ? 0.211 -7.632 -36.832 1.00 79.38 321 MET A CA 1
ATOM 2490 C C . MET A 1 321 ? 0.728 -8.435 -35.638 1.00 79.38 321 MET A C 1
ATOM 2492 O O . MET A 1 321 ? 0.369 -8.144 -34.499 1.00 79.38 321 MET A O 1
ATOM 2496 N N . TYR A 1 322 ? 1.620 -9.392 -35.886 1.00 79.38 322 TYR A N 1
ATOM 2497 C CA . TYR A 1 322 ? 2.266 -10.191 -34.856 1.00 79.38 322 TYR A CA 1
ATOM 2498 C C . TYR A 1 322 ? 3.203 -9.369 -33.966 1.00 79.38 322 TYR A C 1
ATOM 2500 O O . TYR A 1 322 ? 3.110 -9.461 -32.746 1.00 79.38 322 TYR A O 1
ATOM 2508 N N . LEU A 1 323 ? 4.074 -8.538 -34.542 1.00 75.38 323 LEU A N 1
ATOM 2509 C CA . LEU A 1 323 ? 4.961 -7.660 -33.776 1.00 75.38 323 LEU A CA 1
ATOM 2510 C C . LEU A 1 323 ? 4.148 -6.698 -32.906 1.00 75.38 323 LEU A C 1
ATOM 2512 O O . LEU A 1 323 ? 4.505 -6.467 -31.753 1.00 75.38 323 LEU A O 1
ATOM 2516 N N . LYS A 1 324 ? 3.009 -6.208 -33.411 1.00 72.94 324 LYS A N 1
ATOM 2517 C CA . LYS A 1 324 ? 2.025 -5.490 -32.593 1.00 72.94 324 LYS A CA 1
ATOM 2518 C C . LYS A 1 324 ? 1.456 -6.372 -31.481 1.00 72.94 324 LYS A C 1
ATOM 2520 O O . LYS A 1 324 ? 1.474 -5.947 -30.335 1.00 72.94 324 LYS A O 1
ATOM 2525 N N . ALA A 1 325 ? 0.985 -7.580 -31.778 1.00 71.75 325 ALA A N 1
ATOM 2526 C CA . ALA A 1 325 ? 0.407 -8.481 -30.780 1.00 71.75 325 ALA A CA 1
ATOM 2527 C C . ALA A 1 325 ? 1.407 -8.832 -29.664 1.00 71.75 325 ALA A C 1
ATOM 2529 O O . ALA A 1 325 ? 1.085 -8.682 -28.492 1.00 71.75 325 ALA A O 1
ATOM 2530 N N . GLN A 1 326 ? 2.647 -9.194 -29.999 1.00 69.06 326 GLN A N 1
ATOM 2531 C CA . GLN A 1 326 ? 3.725 -9.399 -29.023 1.00 69.06 326 GLN A CA 1
ATOM 2532 C C . GLN A 1 326 ? 4.008 -8.136 -28.218 1.00 69.06 326 GLN A C 1
ATOM 2534 O O . GLN A 1 326 ? 4.177 -8.197 -26.998 1.00 69.06 326 GLN A O 1
ATOM 2539 N N . ARG A 1 327 ? 4.005 -6.979 -28.889 1.00 65.81 327 ARG A N 1
ATOM 2540 C CA . ARG A 1 327 ? 4.170 -5.691 -28.230 1.00 65.81 327 ARG A CA 1
ATOM 2541 C C . ARG A 1 327 ? 3.032 -5.354 -27.276 1.00 65.81 327 ARG A C 1
ATOM 2543 O O . ARG A 1 327 ? 3.313 -4.719 -26.284 1.00 65.81 327 ARG A O 1
ATOM 2550 N N . TYR A 1 328 ? 1.790 -5.757 -27.515 1.00 63.12 328 TYR A N 1
ATOM 2551 C CA . TYR A 1 328 ? 0.681 -5.476 -26.593 1.00 63.12 328 TYR A CA 1
ATOM 2552 C C . TYR A 1 328 ? 0.508 -6.544 -25.506 1.00 63.12 328 TYR A C 1
ATOM 2554 O O . TYR A 1 328 ? 0.067 -6.224 -24.410 1.00 63.12 328 TYR A O 1
ATOM 2562 N N . ILE A 1 329 ? 0.861 -7.799 -25.795 1.00 61.38 329 ILE A N 1
ATOM 2563 C CA . ILE A 1 329 ? 0.649 -8.939 -24.893 1.00 61.38 329 ILE A CA 1
ATOM 2564 C C . ILE A 1 329 ? 1.837 -9.136 -23.938 1.00 61.38 329 ILE A C 1
ATOM 2566 O O . ILE A 1 329 ? 1.629 -9.454 -22.771 1.00 61.38 329 ILE A O 1
ATOM 2570 N N . PHE A 1 330 ? 3.077 -8.954 -24.413 1.00 60.44 330 PHE A N 1
ATOM 2571 C CA . PHE A 1 330 ? 4.289 -9.302 -23.654 1.00 60.44 330 PHE A CA 1
ATOM 2572 C C . PHE A 1 330 ? 5.284 -8.150 -23.442 1.00 60.44 330 PHE A C 1
ATOM 2574 O O . PHE A 1 330 ? 6.028 -8.195 -22.466 1.00 60.44 330 PHE A O 1
ATOM 2581 N N . LEU A 1 331 ? 5.346 -7.154 -24.337 1.00 54.31 331 LEU A N 1
ATOM 2582 C CA . LEU A 1 33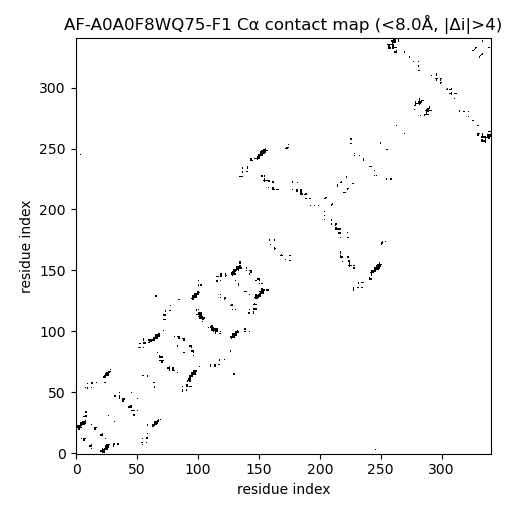1 ? 6.291 -6.015 -24.244 1.00 54.31 331 LEU A CA 1
ATOM 2583 C C . LEU A 1 331 ? 5.605 -4.660 -23.991 1.00 54.31 331 LEU A C 1
ATOM 2585 O O . LEU A 1 331 ? 6.252 -3.617 -24.048 1.00 54.31 331 LEU A O 1
ATOM 2589 N N . GLY A 1 332 ? 4.295 -4.666 -23.781 1.00 53.94 332 GLY A N 1
ATOM 2590 C CA . GLY A 1 332 ? 3.486 -3.474 -23.557 1.00 53.94 332 GLY A CA 1
ATOM 2591 C C . GLY A 1 332 ? 3.328 -3.234 -22.069 1.00 53.94 332 GLY A C 1
ATOM 2592 O O . GLY A 1 332 ? 3.560 -4.146 -21.273 1.00 53.94 332 GLY A O 1
ATOM 2593 N N . GLU A 1 333 ? 2.909 -2.024 -21.687 1.00 46.03 333 GLU A N 1
ATOM 2594 C CA . GLU A 1 333 ? 2.425 -1.813 -20.324 1.00 46.03 333 GLU A CA 1
ATOM 2595 C C . GLU A 1 333 ? 1.311 -2.811 -20.067 1.00 46.03 333 GLU A C 1
ATOM 2597 O O . GLU A 1 333 ? 0.350 -2.950 -20.828 1.00 46.03 333 GLU A O 1
ATOM 2602 N N . LEU A 1 334 ? 1.503 -3.560 -19.006 1.00 47.84 334 LEU A N 1
ATOM 2603 C CA . LEU A 1 334 ? 0.677 -4.695 -18.760 1.00 47.84 334 LEU A CA 1
ATOM 2604 C C . LEU A 1 334 ? -0.634 -4.227 -18.133 1.00 47.84 334 LEU A C 1
ATOM 2606 O O . LEU A 1 334 ? -0.587 -3.480 -17.156 1.00 47.84 334 LEU A O 1
ATOM 2610 N N . PRO A 1 335 ? -1.804 -4.641 -18.641 1.00 47.50 335 PRO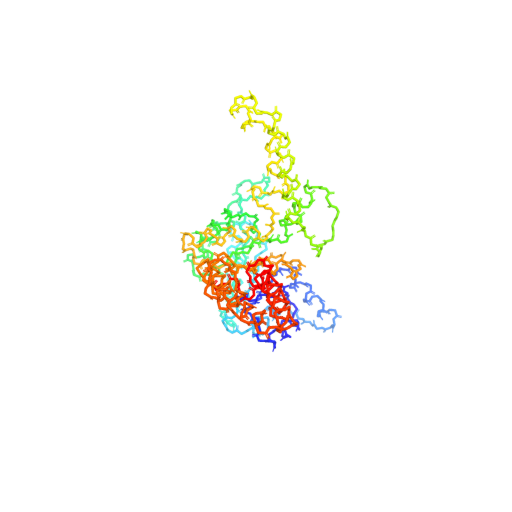 A N 1
ATOM 2611 C CA . PRO A 1 335 ? -3.049 -4.258 -18.007 1.00 47.50 335 PRO A CA 1
ATOM 2612 C C . PRO A 1 335 ? -3.097 -4.893 -16.608 1.00 47.50 335 PRO A C 1
ATOM 2614 O O . PRO A 1 335 ? -2.863 -6.087 -16.441 1.00 47.50 335 PRO A O 1
ATOM 2617 N N . GLU A 1 336 ? -3.345 -4.067 -15.595 1.00 45.84 336 GLU A N 1
ATOM 2618 C CA . GLU A 1 336 ? -3.398 -4.376 -14.154 1.00 45.84 336 GLU A CA 1
ATOM 2619 C C . GLU A 1 336 ? -3.866 -5.785 -13.773 1.00 45.84 336 GLU A C 1
ATOM 2621 O O . GLU A 1 336 ? -3.270 -6.463 -12.936 1.00 45.84 336 GLU A O 1
ATOM 2626 N N . ASN A 1 337 ? -4.935 -6.226 -14.431 1.00 38.03 337 ASN A N 1
ATOM 2627 C CA . ASN A 1 337 ? -5.674 -7.456 -14.179 1.00 38.03 337 ASN A CA 1
ATOM 2628 C C . ASN A 1 337 ? -4.901 -8.738 -14.494 1.00 38.03 337 ASN A C 1
ATOM 2630 O O . ASN A 1 337 ? -5.384 -9.831 -14.208 1.00 38.03 337 ASN A O 1
ATOM 2634 N N . LEU A 1 338 ? -3.720 -8.622 -15.083 1.00 43.00 338 LEU A N 1
ATOM 2635 C CA . LEU A 1 338 ? -2.909 -9.769 -15.409 1.00 43.00 338 LEU A CA 1
ATOM 2636 C C . LEU A 1 338 ? -1.512 -9.644 -14.792 1.00 43.00 338 LEU A C 1
ATOM 2638 O O . LEU A 1 338 ? -0.569 -10.245 -15.273 1.00 43.00 338 LEU A O 1
ATOM 2642 N N . LYS A 1 339 ? -1.316 -8.925 -13.675 1.00 42.94 339 LYS A N 1
ATOM 2643 C CA . LYS A 1 339 ? -0.014 -9.011 -12.991 1.00 42.94 339 LYS A CA 1
ATOM 2644 C C . LYS A 1 339 ? 0.363 -10.400 -12.547 1.00 42.94 339 LYS A C 1
ATOM 2646 O O . LYS A 1 339 ? 1.521 -10.538 -12.213 1.00 42.94 339 LYS A O 1
ATOM 2651 N N . ASP A 1 340 ? -0.573 -11.348 -12.468 1.00 42.44 340 ASP A N 1
ATOM 2652 C CA . ASP A 1 340 ? -0.391 -12.576 -11.709 1.00 42.44 340 ASP A CA 1
ATOM 2653 C C . ASP A 1 340 ? -0.381 -13.892 -12.483 1.00 42.44 340 ASP A C 1
ATOM 2655 O O . ASP A 1 340 ? -0.094 -14.906 -11.845 1.00 42.44 340 ASP A O 1
ATOM 2659 N N . VAL A 1 341 ? -0.622 -13.894 -13.798 1.00 39.59 341 VAL A N 1
ATOM 2660 C CA . VAL A 1 341 ? -0.406 -15.120 -14.584 1.00 39.59 341 VAL A CA 1
ATOM 2661 C C . VAL A 1 341 ? 1.078 -15.436 -14.622 1.00 39.59 341 VAL A C 1
ATOM 2663 O O . VAL A 1 341 ? 1.848 -14.470 -14.834 1.00 39.59 341 VAL A O 1
#

Organism: NCBI:txid412755

Nearest PDB structures (foldseek):
  1vpx-assembly1_H  TM=9.241E-01  e=1.853E-14  Thermotoga maritima
  1wx0-assembly1_C  TM=9.055E-01  e=1.759E-14  Thermus thermophilus HB8
  3s1w-assembly1_A  TM=9.077E-01  e=2.957E-14  Thermoplasma acidophilum DSM 1728
  1vpx-assembly1_I  TM=9.150E-01  e=3.455E-14  Thermotoga maritima
  4xz9-assembly1_D  TM=9.250E-01  e=9.265E-14  Thermoplasma acidophilum DSM 1728

Solvent-accessible surface area (backbone atoms only — not comparable to full-atom values): 18178 Å² total; per-residue (Å²): 139,83,38,67,46,83,55,48,44,65,66,62,51,52,54,48,49,72,69,72,62,59,46,30,36,38,49,42,69,68,43,42,51,53,39,47,52,58,39,44,74,70,73,41,93,68,53,71,68,61,51,51,48,50,52,42,54,72,58,27,65,86,24,40,37,31,48,47,56,86,59,78,47,46,71,55,32,49,53,47,40,50,53,53,40,68,69,49,22,80,73,28,71,19,56,24,40,26,41,54,44,41,75,66,74,70,95,54,71,91,48,15,48,22,27,45,52,40,41,33,52,37,31,75,69,74,42,48,28,32,32,28,84,26,85,48,52,67,54,46,52,52,41,40,76,30,44,23,48,28,35,26,38,32,23,38,55,44,41,55,48,41,37,52,78,68,72,53,89,80,61,82,60,60,84,80,64,45,68,62,42,42,52,55,19,51,51,55,34,51,62,54,45,63,79,45,65,89,53,61,70,69,59,60,73,67,34,64,68,57,48,52,26,71,42,34,60,30,60,96,82,32,53,37,20,62,47,42,51,52,51,36,52,51,53,32,61,77,69,68,51,85,40,42,78,43,86,28,57,75,54,45,74,60,63,52,32,66,64,14,41,24,60,83,60,32,59,66,59,54,51,51,54,52,53,57,47,39,21,73,48,28,41,87,92,31,70,39,21,56,57,50,52,50,52,34,52,52,27,47,76,72,68,39,54,68,58,27,51,48,56,52,49,53,35,53,53,46,41,53,55,44,55,48,48,48,36,57,75,58,71,35,86,30,63,39,93,39,36,80,78